Protein AF-A0AAD9ZIV1-F1 (afdb_monomer)

Sequence (353 aa):
MAMEDECLLKLLLPNSSWKLEKAVCSHGLFMMSPNHWDPLSRSFWRPLHLSLDENGHAPPPSVMVRIFHPQETPNLLHVKVYNTGSVSLSSKEQDNLLGQVARMLRFSETDERNAREFEMIVSEESKEIDYMKNFGGRVFRSPTLFEDMVKCILLCNCHGSCNIVLPVSRLLKKLRWKISFQIHLWEESKRKVEMSKVGTNLTSKIARIEVGLEEDLKLDCVGGTKEHVNLSSFQNNIEDDLHTLNELSVAGSCLASEGREPYACDSRIGNFPSPRELANLDESFLAKRCGLGYRAGRILKLAQAIVEGGIQLNQLEEVCNEASFTSYDKLAEQLSKIDGFGPFTCANVLVCM

pLDDT: mean 72.27, std 24.68, range [22.31, 97.69]

Foldseek 3Di:
DDDFDKDKDKDFAPDLPDALCLLQVLDCPCVAPPWDQDPVQRKIKHKDFLDPPPVDPDFGDIWIWIWDQDPVCSRMIMIMTGPPGPDDRDPSSSVLVVLLVCLQRVVDPLQVVQLVVLVVVVVVVVPDDPSSVSNSRHYGAGSALLVLLLLLLQPPPDDDPVSSRQLRQLVQLVLVVVVVVVVVVVVVVVVVVVVPPDDDDDPVVVVVVVVVPVPPPDDDDDDDDDDDDDPDDDDDDPPPVVVVVVVVVPVDDDDDDPDDPPPPSPPSRDHRGALVSLLPDDLCCSVPSSVSNPSSVLSNQVSVCVSVVVDPRVVLVVLVSPPDPVSLVVSLVVQCPRPSDDPSSSVSSNSSD

Structure (mmCIF, N/CA/C/O backbone):
data_AF-A0AAD9ZIV1-F1
#
_entry.id   AF-A0AAD9ZIV1-F1
#
loop_
_atom_site.group_PDB
_atom_site.id
_atom_site.type_symbol
_atom_site.label_atom_id
_atom_site.label_alt_id
_atom_site.label_comp_id
_atom_site.label_asym_id
_atom_site.label_entity_id
_atom_site.label_seq_id
_atom_site.pdbx_PDB_ins_code
_atom_site.Cartn_x
_atom_site.Cartn_y
_atom_site.Cartn_z
_atom_site.occupancy
_atom_site.B_iso_or_equiv
_atom_site.auth_seq_id
_atom_site.auth_comp_id
_atom_site.auth_asym_id
_atom_site.auth_atom_id
_atom_site.pdbx_PDB_model_num
ATOM 1 N N . MET A 1 1 ? -16.209 27.320 -11.995 1.00 34.62 1 MET A N 1
ATOM 2 C CA . MET A 1 1 ? -15.398 26.233 -12.590 1.00 34.62 1 MET A CA 1
ATOM 3 C C . MET A 1 1 ? -16.045 24.932 -12.148 1.00 34.62 1 MET A C 1
ATOM 5 O O . MET A 1 1 ? -16.430 24.875 -10.991 1.00 34.62 1 MET A O 1
ATOM 9 N N . ALA A 1 2 ? -16.330 24.021 -13.080 1.00 33.09 2 ALA A N 1
ATOM 10 C CA . ALA A 1 2 ? -17.283 22.918 -12.922 1.00 33.09 2 ALA A CA 1
ATOM 11 C C . ALA A 1 2 ? -17.036 22.065 -11.663 1.00 33.09 2 ALA A C 1
ATOM 13 O O . ALA A 1 2 ? -15.886 21.769 -11.358 1.00 33.09 2 ALA A O 1
ATOM 14 N N . MET A 1 3 ? -18.114 21.694 -10.954 1.00 39.38 3 MET A N 1
ATOM 15 C CA . MET A 1 3 ? -18.076 20.630 -9.944 1.00 39.38 3 MET A CA 1
ATOM 16 C C . MET A 1 3 ? -17.567 19.372 -10.643 1.00 39.38 3 MET A C 1
ATOM 18 O O . MET A 1 3 ? -18.221 18.874 -11.555 1.00 39.38 3 MET A O 1
ATOM 22 N N . GLU A 1 4 ? -16.362 18.949 -10.282 1.00 54.59 4 GLU A N 1
ATOM 23 C CA . GLU A 1 4 ? -15.739 17.736 -10.796 1.00 54.59 4 GLU A CA 1
ATOM 24 C C . GLU A 1 4 ? -16.599 16.524 -10.404 1.00 54.59 4 GLU A C 1
ATOM 26 O O . GLU A 1 4 ? -17.210 16.510 -9.336 1.00 54.59 4 GLU A O 1
ATOM 31 N N . ASP A 1 5 ? -16.694 15.530 -11.287 1.00 62.38 5 ASP A N 1
ATOM 32 C CA . ASP A 1 5 ? -17.462 14.304 -11.065 1.00 62.38 5 ASP A CA 1
ATOM 33 C C . ASP A 1 5 ? -16.880 13.520 -9.868 1.00 62.38 5 ASP A C 1
ATOM 35 O O . ASP A 1 5 ? -15.855 12.832 -9.965 1.00 62.38 5 ASP A O 1
ATOM 39 N N . GLU A 1 6 ? -17.524 13.674 -8.711 1.00 75.19 6 GLU A N 1
ATOM 40 C CA . GLU A 1 6 ? -17.110 13.115 -7.425 1.00 75.19 6 GLU A CA 1
ATOM 41 C C . GLU A 1 6 ? -17.980 11.910 -7.043 1.00 75.19 6 GLU A C 1
ATOM 43 O O . GLU A 1 6 ? -19.209 11.986 -7.019 1.00 75.19 6 GLU A O 1
ATOM 48 N N . CYS A 1 7 ? -17.342 10.799 -6.669 1.00 88.31 7 CYS A N 1
ATOM 49 C CA . CYS A 1 7 ? -18.025 9.620 -6.133 1.00 88.31 7 CYS A CA 1
ATOM 50 C C . CYS A 1 7 ? -17.665 9.434 -4.653 1.00 88.31 7 CYS A C 1
ATOM 52 O O . CYS A 1 7 ? -16.490 9.466 -4.293 1.00 88.31 7 CYS A O 1
ATOM 54 N N . LEU A 1 8 ? -18.661 9.244 -3.782 1.00 93.06 8 LEU A N 1
ATOM 55 C CA . LEU A 1 8 ? -18.446 9.004 -2.353 1.00 93.06 8 LEU A CA 1
ATOM 56 C C . LEU A 1 8 ? -18.770 7.551 -1.998 1.00 93.06 8 LEU A C 1
ATOM 58 O O . LEU A 1 8 ? -19.934 7.153 -2.001 1.00 93.06 8 LEU A O 1
ATOM 62 N N . LEU A 1 9 ? -17.741 6.795 -1.627 1.00 95.25 9 LEU A N 1
ATOM 63 C CA . LEU A 1 9 ? -17.847 5.435 -1.106 1.00 95.25 9 LEU A CA 1
ATOM 64 C C . LEU A 1 9 ? -17.739 5.444 0.424 1.00 95.25 9 LEU A C 1
ATOM 66 O O . LEU A 1 9 ? -17.217 6.391 1.025 1.00 95.25 9 LEU A O 1
ATOM 70 N N . LYS A 1 10 ? -18.253 4.392 1.064 1.00 95.62 10 LYS A N 1
ATOM 71 C CA . LYS A 1 10 ? -18.322 4.277 2.526 1.00 95.62 10 LYS A CA 1
ATOM 72 C C . LYS A 1 10 ? -17.883 2.890 2.980 1.00 95.62 10 LYS A C 1
ATOM 74 O O . LYS A 1 10 ? -18.284 1.899 2.381 1.00 95.62 10 LYS A O 1
ATOM 79 N N . LEU A 1 11 ? -17.116 2.838 4.064 1.00 94.88 11 LEU A N 1
ATOM 80 C CA . LEU A 1 11 ? -16.745 1.610 4.769 1.00 94.88 11 LEU A CA 1
ATOM 81 C C . LEU A 1 11 ? -17.261 1.663 6.203 1.00 94.88 11 LEU A C 1
ATOM 83 O O . LEU A 1 11 ? -17.177 2.704 6.856 1.00 94.88 11 LEU A O 1
ATOM 87 N N . LEU A 1 12 ? -17.786 0.540 6.687 1.00 93.62 12 LEU A N 1
ATOM 88 C CA . LEU A 1 12 ? -18.187 0.405 8.081 1.00 93.62 12 LEU A CA 1
ATOM 89 C C . LEU A 1 12 ? -16.937 0.303 8.958 1.00 93.62 12 LEU A C 1
ATOM 91 O O . LEU A 1 12 ? -16.034 -0.479 8.667 1.00 93.62 12 LEU A O 1
ATOM 95 N N . LEU A 1 13 ? -16.895 1.100 10.020 1.00 90.12 13 LEU A N 1
ATOM 96 C CA . LEU A 1 13 ? -15.830 1.036 11.010 1.00 90.12 13 LEU A CA 1
ATOM 97 C C . LEU A 1 13 ? -16.133 -0.030 12.065 1.00 90.12 13 LEU A C 1
ATOM 99 O O . LEU A 1 13 ? -17.298 -0.244 12.406 1.00 90.12 13 LEU A O 1
ATOM 103 N N . PRO A 1 14 ? -15.093 -0.664 12.628 1.00 79.12 14 PRO A N 1
ATOM 104 C CA . PRO A 1 14 ? -15.276 -1.729 13.606 1.00 79.12 14 PRO A CA 1
ATOM 105 C C . PRO A 1 14 ? -15.844 -1.241 14.942 1.00 79.12 14 PRO A C 1
ATOM 107 O O . PRO A 1 14 ? -16.561 -1.972 15.622 1.00 79.12 14 PRO A O 1
ATOM 110 N N . ASN A 1 15 ? -15.532 -0.002 15.329 1.00 80.81 15 ASN A N 1
ATOM 111 C CA . ASN A 1 15 ? -16.088 0.651 16.506 1.00 80.81 15 ASN A CA 1
ATOM 112 C C . ASN A 1 15 ? -16.074 2.179 16.337 1.00 80.81 15 ASN A C 1
ATOM 114 O O . ASN A 1 15 ? -15.328 2.724 15.523 1.00 80.81 15 ASN A O 1
ATOM 118 N N . SER A 1 16 ? -16.878 2.874 17.143 1.00 76.56 16 SER A N 1
ATOM 119 C CA . SER A 1 16 ? -17.027 4.334 17.092 1.00 76.56 16 SER A CA 1
ATOM 120 C C . SER A 1 16 ? -15.830 5.111 17.655 1.00 76.56 16 SER A C 1
ATOM 122 O O . SER A 1 16 ? -15.753 6.324 17.474 1.00 76.56 16 SER A O 1
ATOM 124 N N . SER A 1 17 ? -14.920 4.450 18.382 1.00 80.94 17 SER A N 1
ATOM 125 C CA . SER A 1 17 ? -13.713 5.063 18.963 1.00 80.94 17 SER A CA 1
ATOM 126 C C . SER A 1 17 ? -12.492 5.020 18.042 1.00 80.94 17 SER A C 1
ATOM 128 O O . SER A 1 17 ? -11.475 5.648 18.350 1.00 80.94 17 SER A O 1
ATOM 130 N N . TRP A 1 18 ? -12.584 4.302 16.921 1.00 89.50 18 TRP A N 1
ATOM 131 C CA . TRP A 1 18 ? -11.528 4.206 15.925 1.00 89.50 18 TRP A CA 1
ATOM 132 C C . TRP A 1 18 ? -11.185 5.592 15.368 1.00 89.50 18 TRP A C 1
ATOM 134 O O . TRP A 1 18 ? -12.058 6.441 15.204 1.00 89.50 18 TRP A O 1
ATOM 144 N N . LYS A 1 19 ? -9.903 5.842 15.083 1.00 89.12 19 LYS A N 1
ATOM 145 C CA . LYS A 1 19 ? -9.431 7.121 14.537 1.00 89.12 19 LYS A CA 1
ATOM 146 C C . LYS A 1 19 ? -8.537 6.882 13.332 1.00 89.12 19 LYS A C 1
ATOM 148 O O . LYS A 1 19 ? -7.517 6.206 13.455 1.00 89.12 19 LYS A O 1
ATOM 153 N N . LEU A 1 20 ? -8.861 7.536 12.216 1.00 93.56 20 LEU A N 1
ATOM 154 C CA . LEU A 1 20 ? -8.083 7.440 10.976 1.00 93.56 20 LEU A CA 1
ATOM 155 C C . LEU A 1 20 ? -6.615 7.819 11.174 1.00 93.56 20 LEU A C 1
ATOM 157 O O . LEU A 1 20 ? -5.734 7.119 10.692 1.00 93.56 20 LEU A O 1
ATOM 161 N N . GLU A 1 21 ? -6.358 8.891 11.920 1.00 92.31 21 GLU A N 1
ATOM 162 C CA . GLU A 1 21 ? -5.004 9.365 12.208 1.00 92.31 21 GLU A CA 1
ATOM 163 C C . GLU A 1 21 ? -4.147 8.295 12.895 1.00 92.31 21 GLU A C 1
ATOM 165 O O . GLU A 1 21 ? -3.005 8.100 12.500 1.00 92.31 21 GLU A O 1
ATOM 170 N N . LYS A 1 22 ? -4.700 7.544 13.858 1.00 89.81 22 LYS A N 1
ATOM 171 C CA . LYS A 1 22 ? -3.956 6.472 14.541 1.00 89.81 22 LYS A CA 1
ATOM 172 C C . LYS A 1 22 ? -3.618 5.321 13.594 1.00 89.81 22 LYS A C 1
ATOM 174 O O . LYS A 1 22 ? -2.510 4.802 13.633 1.00 89.81 22 LYS A O 1
ATOM 179 N N . ALA A 1 23 ? -4.562 4.952 12.728 1.00 91.69 23 ALA A N 1
ATOM 180 C CA . ALA A 1 23 ? -4.370 3.863 11.778 1.00 91.69 23 ALA A CA 1
ATOM 181 C C . ALA A 1 23 ? -3.400 4.228 10.645 1.00 91.69 23 ALA A C 1
ATOM 183 O O . ALA A 1 23 ? -2.603 3.391 10.243 1.00 91.69 23 ALA A O 1
ATOM 184 N N . VAL A 1 24 ? -3.456 5.460 10.126 1.00 93.44 24 VAL A N 1
ATOM 185 C CA . VAL A 1 24 ? -2.587 5.926 9.031 1.00 93.44 24 VAL A CA 1
ATOM 186 C C . VAL A 1 24 ? -1.202 6.295 9.549 1.00 93.44 24 VAL A C 1
ATOM 188 O O . VAL A 1 24 ? -0.201 5.834 9.006 1.00 93.44 24 VAL A O 1
ATOM 191 N N . CYS A 1 25 ? -1.128 7.090 10.616 1.00 91.00 25 CYS A N 1
ATOM 192 C CA . CYS A 1 25 ? 0.123 7.610 11.162 1.00 91.00 25 CYS A CA 1
ATOM 193 C C . CYS A 1 25 ? 0.787 6.645 12.156 1.00 91.00 25 CYS A C 1
ATOM 195 O O . CYS A 1 25 ? 1.520 7.073 13.044 1.00 91.00 25 CYS A O 1
ATOM 197 N N . SER A 1 26 ? 0.537 5.342 12.010 1.00 85.38 26 SER A N 1
ATOM 198 C CA . SER A 1 26 ? 0.995 4.315 12.947 1.00 85.38 26 SER A CA 1
ATOM 199 C C . SER A 1 26 ? 2.522 4.137 12.954 1.00 85.38 26 SER A C 1
ATOM 201 O O . SER A 1 26 ? 3.081 3.679 13.945 1.00 85.38 26 SER A O 1
ATOM 203 N N . HIS A 1 27 ? 3.189 4.438 11.830 1.00 84.56 27 HIS A N 1
ATOM 204 C CA . HIS A 1 27 ? 4.641 4.331 11.620 1.00 84.56 27 HIS A CA 1
ATOM 205 C C . HIS A 1 27 ? 5.054 5.000 10.287 1.00 84.56 27 HIS A C 1
ATOM 207 O O . HIS A 1 27 ? 4.207 5.468 9.543 1.00 84.56 27 HIS A O 1
ATOM 213 N N . GLY A 1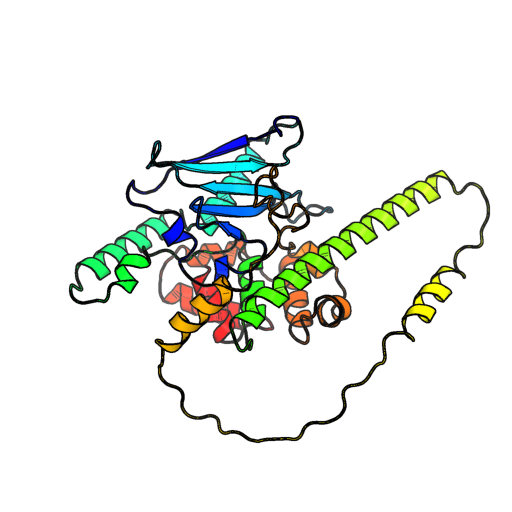 28 ? 6.337 5.009 9.912 1.00 83.31 28 GLY A N 1
ATOM 214 C CA . GLY A 1 28 ? 6.845 5.814 8.786 1.00 83.31 28 GLY A CA 1
ATOM 215 C C . GLY A 1 28 ? 6.357 5.501 7.352 1.00 83.31 28 GLY A C 1
ATOM 216 O O . GLY A 1 28 ? 6.548 6.353 6.482 1.00 83.31 28 GLY A O 1
ATOM 217 N N . LEU A 1 29 ? 5.732 4.351 7.035 1.00 84.25 29 LEU A N 1
ATOM 218 C CA . LEU A 1 29 ? 5.389 4.034 5.627 1.00 84.25 29 LEU A CA 1
ATOM 219 C C . LEU A 1 29 ? 4.324 4.964 5.018 1.00 84.25 29 LEU A C 1
ATOM 221 O O . LEU A 1 29 ? 4.324 5.155 3.796 1.00 84.25 29 LEU A O 1
ATOM 225 N N . PHE A 1 30 ? 3.437 5.579 5.812 1.00 89.69 30 PHE A N 1
ATOM 226 C CA . PHE A 1 30 ? 2.466 6.547 5.270 1.00 89.69 30 PHE A CA 1
ATOM 227 C C . PHE A 1 30 ? 3.144 7.812 4.726 1.00 89.69 30 PHE A C 1
ATOM 229 O O . PHE A 1 30 ? 2.545 8.522 3.928 1.00 89.69 30 PHE A O 1
ATOM 236 N N . MET A 1 31 ? 4.390 8.095 5.120 1.00 87.75 31 MET A N 1
ATOM 237 C CA . MET A 1 31 ? 5.158 9.239 4.614 1.00 87.75 31 MET A CA 1
ATOM 238 C C . MET A 1 31 ? 5.799 8.960 3.249 1.00 87.75 31 MET A C 1
ATOM 240 O O . MET A 1 31 ? 6.264 9.877 2.570 1.00 87.75 31 MET A O 1
ATOM 244 N N . MET A 1 32 ? 5.858 7.693 2.829 1.00 87.38 32 MET A N 1
ATOM 245 C CA . MET A 1 32 ? 6.432 7.320 1.541 1.00 87.38 32 MET A CA 1
ATOM 246 C C . MET A 1 32 ? 5.427 7.571 0.419 1.00 87.38 32 MET A C 1
ATOM 248 O O . MET A 1 32 ? 4.271 7.160 0.503 1.00 87.38 32 MET A O 1
ATOM 252 N N . SER A 1 33 ? 5.881 8.189 -0.676 1.00 87.75 33 SER A N 1
ATOM 253 C CA . SER A 1 33 ? 5.046 8.381 -1.867 1.00 87.75 33 SER A CA 1
ATOM 254 C C . SER A 1 33 ? 4.400 7.058 -2.337 1.00 87.75 33 SER A C 1
ATOM 256 O O . SER A 1 33 ? 5.006 5.997 -2.177 1.00 87.75 33 SER A O 1
ATOM 258 N N . PRO A 1 34 ? 3.197 7.095 -2.938 1.00 92.19 34 PRO A N 1
ATOM 259 C CA . PRO A 1 34 ? 2.433 8.282 -3.338 1.00 92.19 34 PRO A CA 1
ATOM 260 C C . PRO A 1 34 ? 1.492 8.823 -2.246 1.00 92.19 34 PRO A C 1
ATOM 262 O O . PRO A 1 34 ? 0.581 9.588 -2.548 1.00 92.19 34 PRO A O 1
ATOM 265 N N . ASN A 1 35 ? 1.696 8.416 -0.995 1.00 92.94 35 ASN A N 1
ATOM 266 C CA . ASN A 1 35 ? 0.858 8.804 0.130 1.00 92.94 35 ASN A CA 1
ATOM 267 C C . ASN A 1 35 ? 1.010 10.288 0.495 1.00 92.94 35 ASN A C 1
ATOM 269 O O . ASN A 1 35 ? 2.106 10.851 0.415 1.00 92.94 35 ASN A O 1
ATOM 273 N N . HIS A 1 36 ? -0.084 10.894 0.953 1.00 92.88 36 HIS A N 1
ATOM 274 C CA . HIS A 1 36 ? -0.098 12.236 1.519 1.00 92.88 36 HIS A CA 1
ATOM 275 C C . HIS A 1 36 ? -1.107 12.321 2.670 1.00 92.88 36 HIS A C 1
ATOM 277 O O . HIS A 1 36 ? -2.310 12.162 2.473 1.00 92.88 36 HIS A O 1
ATOM 283 N N . TRP A 1 37 ? -0.611 12.572 3.879 1.00 93.94 37 TRP A N 1
ATOM 284 C CA . TRP A 1 37 ? -1.439 12.871 5.043 1.00 93.94 37 TRP A CA 1
ATOM 285 C C . TRP A 1 37 ? -1.556 14.386 5.212 1.00 93.94 37 TRP A C 1
ATOM 287 O O . TRP A 1 37 ? -0.535 15.069 5.292 1.00 93.94 37 TRP A O 1
ATOM 297 N N . ASP A 1 38 ? -2.786 14.893 5.285 1.00 93.62 38 ASP A N 1
ATOM 298 C CA . ASP A 1 38 ? -3.065 16.284 5.636 1.00 93.62 38 ASP A CA 1
ATOM 299 C C . ASP A 1 38 ? -3.497 16.369 7.113 1.00 93.62 38 ASP A C 1
ATOM 301 O O . ASP A 1 38 ? -4.615 15.953 7.445 1.00 93.62 38 ASP A O 1
ATOM 305 N N . PRO A 1 39 ? -2.650 16.915 8.008 1.00 92.19 39 PRO A N 1
ATOM 306 C CA . PRO A 1 39 ? -2.959 17.011 9.431 1.00 92.19 39 PRO A CA 1
ATOM 307 C C . PRO A 1 39 ? -4.066 18.025 9.745 1.00 92.19 39 PRO A C 1
ATOM 309 O O . PRO A 1 39 ? -4.750 17.865 10.755 1.00 92.19 39 PRO A O 1
ATOM 312 N N . LEU A 1 40 ? -4.276 19.045 8.901 1.00 92.56 40 LEU A N 1
ATOM 313 C CA . LEU A 1 40 ? -5.296 20.071 9.139 1.00 92.56 40 LEU A CA 1
ATOM 314 C C . LEU A 1 40 ? -6.690 19.506 8.902 1.00 92.56 40 LEU A C 1
ATOM 316 O O . LEU A 1 40 ? -7.578 19.655 9.740 1.00 92.56 40 LEU A O 1
ATOM 320 N N . SER A 1 41 ? -6.877 18.818 7.775 1.00 92.75 41 SER A N 1
ATOM 321 C CA . SER A 1 41 ? -8.161 18.191 7.460 1.00 92.75 41 SER A CA 1
ATOM 322 C C . SER A 1 41 ? -8.302 16.757 7.973 1.00 92.75 41 SER A C 1
ATOM 324 O O . SER A 1 41 ? -9.361 16.155 7.784 1.00 92.75 41 SER A O 1
ATOM 326 N N . ARG A 1 42 ? -7.256 16.206 8.610 1.00 94.75 42 ARG A N 1
ATOM 327 C CA . ARG A 1 42 ? -7.172 14.816 9.096 1.00 94.75 42 ARG A CA 1
ATOM 328 C C . ARG A 1 42 ? -7.608 13.812 8.035 1.00 94.75 42 ARG A C 1
ATOM 330 O O . ARG A 1 42 ? -8.422 12.920 8.286 1.00 94.75 42 ARG A O 1
ATOM 337 N N . SER A 1 43 ? -7.097 14.004 6.823 1.00 96.75 43 SER A N 1
ATOM 338 C CA . SER A 1 43 ? -7.453 13.181 5.675 1.00 96.75 43 SER A CA 1
ATOM 339 C C . SER A 1 43 ? -6.224 12.646 4.964 1.00 96.75 43 SER A C 1
ATOM 341 O O . SER A 1 43 ? -5.166 13.272 4.921 1.00 96.75 43 SER A O 1
ATOM 343 N N . PHE A 1 44 ? -6.382 11.454 4.409 1.00 97.19 44 PHE A N 1
ATOM 344 C CA . PHE A 1 44 ? -5.337 10.749 3.696 1.00 97.19 44 PHE A CA 1
ATOM 345 C C . PHE A 1 44 ? -5.637 10.736 2.203 1.00 97.19 44 PHE A C 1
ATOM 347 O O . PHE A 1 44 ? -6.738 10.381 1.786 1.00 97.19 44 PHE A O 1
ATOM 354 N N . TRP A 1 45 ? -4.645 11.093 1.400 1.00 95.50 45 TRP A N 1
ATOM 355 C CA . TRP A 1 45 ? -4.737 11.184 -0.046 1.00 95.50 45 TRP A CA 1
ATOM 356 C C . TRP A 1 45 ? -3.730 10.254 -0.697 1.0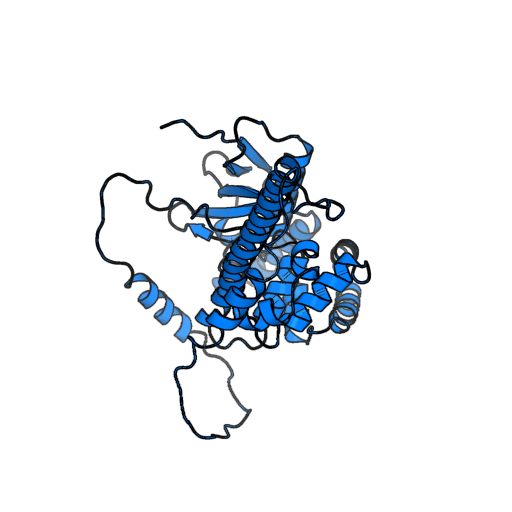0 95.50 45 TRP A C 1
ATOM 358 O O . TRP A 1 45 ? -2.562 10.217 -0.304 1.00 95.50 45 TRP A O 1
ATOM 368 N N . ARG A 1 46 ? -4.167 9.545 -1.736 1.00 94.88 46 ARG A N 1
ATOM 369 C CA . ARG A 1 46 ? -3.272 8.844 -2.662 1.00 94.88 46 ARG A CA 1
ATOM 370 C C . ARG A 1 46 ? -4.006 8.435 -3.940 1.00 94.88 46 ARG A C 1
ATOM 372 O O . ARG A 1 46 ? -5.232 8.342 -3.935 1.00 94.88 46 ARG A O 1
ATOM 379 N N . PRO A 1 47 ? -3.281 8.140 -5.022 1.00 93.50 47 PRO A N 1
ATOM 380 C CA . PRO A 1 47 ? -3.824 7.378 -6.134 1.00 93.50 47 PRO A CA 1
ATOM 381 C C . PRO A 1 47 ? -4.051 5.903 -5.748 1.00 93.50 47 PRO A C 1
ATOM 383 O O . PRO A 1 47 ? -3.273 5.329 -4.976 1.00 93.50 47 PRO A O 1
ATOM 386 N N . LEU A 1 48 ? -5.102 5.298 -6.304 1.00 93.75 48 LEU A N 1
ATOM 387 C CA . LEU A 1 48 ? -5.419 3.866 -6.232 1.00 93.75 48 LEU A CA 1
ATOM 388 C C . LEU A 1 48 ? -5.797 3.330 -7.616 1.00 93.75 48 LEU A C 1
ATOM 390 O O . LEU A 1 48 ? -6.291 4.079 -8.459 1.00 93.75 48 LEU A O 1
ATOM 394 N N . HIS A 1 49 ? -5.572 2.035 -7.844 1.00 90.88 49 HIS A N 1
ATOM 395 C CA . HIS A 1 49 ? -5.899 1.369 -9.109 1.00 90.88 49 HIS A CA 1
ATOM 396 C C . HIS A 1 49 ? -7.385 0.995 -9.137 1.00 90.88 49 HIS A C 1
ATOM 398 O O . HIS A 1 49 ? -7.891 0.440 -8.167 1.00 90.88 49 HIS A O 1
ATOM 404 N N . LEU A 1 50 ? -8.094 1.269 -10.234 1.00 88.75 50 LEU A N 1
ATOM 405 C CA . LEU A 1 50 ? -9.504 0.874 -10.407 1.00 88.75 50 LEU A CA 1
ATOM 406 C C . LEU A 1 50 ? -9.662 -0.631 -10.662 1.00 88.75 50 LEU A C 1
ATOM 408 O O . LEU A 1 50 ? -10.657 -1.244 -10.272 1.00 88.75 50 LEU A O 1
ATOM 412 N N . SER A 1 51 ? -8.663 -1.233 -11.309 1.00 81.56 51 SER A N 1
ATOM 413 C CA . SER A 1 51 ? -8.593 -2.670 -11.551 1.00 81.56 51 SER A CA 1
ATOM 414 C C . SER A 1 51 ? -7.261 -3.223 -11.069 1.00 81.56 51 SER A C 1
ATOM 416 O O . SER A 1 51 ? -6.213 -2.630 -11.315 1.00 81.56 51 SER A O 1
ATOM 418 N N . LEU A 1 52 ? -7.321 -4.376 -10.408 1.00 69.00 52 LEU A N 1
ATOM 419 C CA . LEU A 1 52 ? -6.158 -5.173 -10.020 1.00 69.00 52 LEU A CA 1
ATOM 420 C C . LEU A 1 52 ? -5.877 -6.303 -11.024 1.00 69.00 52 LEU A C 1
ATOM 422 O O . LEU A 1 52 ? -5.041 -7.154 -10.745 1.00 69.00 52 LEU A O 1
ATOM 426 N N . ASP A 1 53 ? -6.570 -6.346 -12.172 1.00 64.81 53 ASP A N 1
ATOM 427 C CA . ASP A 1 53 ? -6.357 -7.388 -13.183 1.00 64.81 53 ASP A CA 1
ATOM 428 C C . ASP A 1 53 ? -4.938 -7.282 -13.774 1.00 64.81 53 ASP A C 1
ATOM 430 O O . ASP A 1 53 ? -4.692 -6.595 -14.768 1.00 64.81 53 ASP A O 1
ATOM 434 N N . GLU A 1 54 ? -3.998 -8.025 -13.186 1.00 57.72 54 GLU A N 1
ATOM 435 C CA . GLU A 1 54 ? -2.596 -8.085 -13.617 1.00 57.72 54 GLU A CA 1
ATOM 436 C C . GLU A 1 54 ? -2.416 -8.730 -15.001 1.00 57.72 54 GLU A C 1
ATOM 438 O O . GLU A 1 54 ? -1.326 -8.679 -15.568 1.00 57.72 54 GLU A O 1
ATOM 443 N N . ASN A 1 55 ? -3.477 -9.311 -15.573 1.00 55.16 55 ASN A N 1
ATOM 444 C CA . ASN A 1 55 ? -3.497 -9.959 -16.890 1.00 55.16 55 ASN A CA 1
ATOM 445 C C . ASN A 1 55 ? -3.748 -8.984 -18.057 1.00 55.16 55 ASN A C 1
ATOM 447 O O . ASN A 1 55 ? -3.663 -9.377 -19.224 1.00 55.16 55 ASN A O 1
ATOM 451 N N . GLY A 1 56 ? -4.066 -7.719 -17.770 1.00 57.31 56 GLY A N 1
ATOM 452 C CA . GLY A 1 56 ? -4.233 -6.684 -18.788 1.00 57.31 56 GLY A CA 1
ATOM 453 C C . GLY A 1 56 ? -2.919 -6.339 -19.501 1.00 57.31 56 GLY A C 1
ATOM 454 O O . GLY A 1 56 ? -1.846 -6.328 -18.904 1.00 57.31 56 GLY A O 1
ATOM 455 N N . HIS A 1 57 ? -2.997 -6.022 -20.798 1.00 56.22 57 HIS A N 1
ATOM 456 C CA . HIS A 1 57 ? -1.840 -5.559 -21.585 1.00 56.22 57 HIS A CA 1
ATOM 457 C C . HIS A 1 57 ? -1.520 -4.068 -21.361 1.00 56.22 57 HIS A C 1
ATOM 459 O O . HIS A 1 57 ? -0.459 -3.601 -21.769 1.00 56.22 57 HIS A O 1
ATOM 465 N N . ALA A 1 58 ? -2.435 -3.319 -20.739 1.00 62.38 58 ALA A N 1
ATOM 466 C CA . ALA A 1 58 ? -2.296 -1.897 -20.447 1.00 62.38 58 ALA A CA 1
ATOM 467 C C . ALA A 1 58 ? -2.186 -1.668 -18.929 1.00 62.38 58 ALA A C 1
ATOM 469 O O . ALA A 1 58 ? -2.766 -2.447 -18.168 1.00 62.38 58 ALA A O 1
ATOM 470 N N . PRO A 1 59 ? -1.471 -0.616 -18.483 1.00 65.38 59 PRO A N 1
ATOM 471 C CA . PRO A 1 59 ? -1.394 -0.273 -17.069 1.00 65.38 59 PRO A CA 1
ATOM 472 C C . PRO A 1 59 ? -2.797 0.032 -16.518 1.00 65.38 59 PRO A C 1
ATOM 474 O O . PRO A 1 59 ? -3.596 0.673 -17.213 1.00 65.38 59 PRO A O 1
ATOM 477 N N . PRO A 1 60 ? -3.117 -0.428 -15.297 1.00 72.12 60 PRO A N 1
ATOM 478 C CA . PRO A 1 60 ? -4.439 -0.237 -14.724 1.00 72.12 60 PRO A CA 1
ATOM 479 C C . PRO A 1 60 ? -4.742 1.259 -14.540 1.00 72.12 60 PRO A C 1
ATOM 481 O O . PRO A 1 60 ? -3.882 2.019 -14.079 1.00 72.12 60 PRO A O 1
ATOM 484 N N . PRO A 1 61 ? -5.958 1.716 -14.893 1.00 83.38 61 PRO A N 1
ATOM 485 C CA . PRO A 1 61 ? -6.333 3.102 -14.680 1.00 83.38 61 PRO A CA 1
ATOM 486 C C . PRO A 1 61 ? -6.335 3.406 -13.181 1.00 83.38 61 PRO A C 1
ATOM 488 O O . PRO A 1 61 ? -6.775 2.595 -12.365 1.00 83.38 61 PRO A O 1
ATOM 491 N N . SER A 1 62 ? -5.820 4.579 -12.819 1.00 87.88 62 SER A N 1
ATOM 492 C CA . SER A 1 62 ? -5.737 5.038 -11.434 1.00 87.88 62 SER A CA 1
ATOM 493 C C . SER A 1 62 ? -6.604 6.268 -11.210 1.00 87.88 62 SER A C 1
ATOM 495 O O . SER A 1 62 ? -6.664 7.151 -12.065 1.00 87.88 62 SER A O 1
ATOM 497 N N . VAL A 1 63 ? -7.201 6.358 -10.027 1.00 90.56 63 VAL A N 1
ATOM 498 C CA . VAL A 1 63 ? -7.983 7.511 -9.562 1.00 90.56 63 VAL A CA 1
ATOM 499 C C . VAL A 1 63 ? -7.388 8.064 -8.278 1.00 90.56 63 VAL A C 1
ATOM 501 O O . VAL A 1 63 ? -6.800 7.322 -7.491 1.00 90.56 63 VAL A O 1
ATOM 504 N N . MET A 1 64 ? -7.536 9.369 -8.054 1.00 92.12 64 MET A N 1
ATOM 505 C CA . MET A 1 64 ? -7.165 9.974 -6.775 1.00 92.12 64 MET A CA 1
ATOM 506 C C . MET A 1 64 ? -8.281 9.743 -5.766 1.00 92.12 64 MET A C 1
ATOM 508 O O . MET A 1 64 ? -9.446 10.015 -6.058 1.00 92.12 64 MET A O 1
ATOM 512 N N . VAL A 1 65 ? -7.920 9.282 -4.571 1.00 94.88 65 VAL A N 1
ATOM 513 C CA . VAL A 1 65 ? -8.860 9.129 -3.463 1.00 94.88 65 VAL A CA 1
ATOM 514 C C . VAL A 1 65 ? -8.465 10.008 -2.287 1.00 94.88 65 VAL A C 1
ATOM 516 O O . VAL A 1 65 ? -7.279 10.194 -2.002 1.00 94.88 65 VAL A O 1
ATOM 519 N N . ARG A 1 66 ? -9.480 10.505 -1.582 1.00 96.44 66 ARG A N 1
ATOM 520 C CA . ARG A 1 66 ? -9.376 11.097 -0.252 1.00 96.44 66 ARG A CA 1
ATOM 521 C C . ARG A 1 66 ? -10.135 10.231 0.737 1.00 96.44 66 ARG A C 1
ATOM 523 O O . ARG A 1 66 ? -11.332 10.003 0.577 1.00 96.44 66 ARG A O 1
ATOM 530 N N . ILE A 1 67 ? -9.451 9.817 1.788 1.00 97.69 67 ILE A N 1
ATOM 531 C CA . ILE A 1 67 ? -9.991 9.031 2.889 1.00 97.69 67 ILE A CA 1
ATOM 532 C C . ILE A 1 67 ? -10.091 9.940 4.109 1.00 97.69 67 ILE A C 1
ATOM 534 O O . ILE A 1 67 ? -9.117 10.597 4.476 1.00 97.69 67 ILE A O 1
ATOM 538 N N . PHE A 1 68 ? -11.266 10.007 4.725 1.00 96.50 68 PHE A N 1
ATOM 539 C CA . PHE A 1 68 ? -11.512 10.845 5.896 1.00 96.50 68 PHE A CA 1
ATOM 540 C C . PHE A 1 68 ? -12.610 10.251 6.780 1.00 96.50 68 PHE A C 1
ATOM 542 O O . PHE A 1 68 ? -13.432 9.452 6.332 1.00 96.50 68 PHE A O 1
ATOM 549 N N . HIS A 1 69 ? -12.613 10.640 8.054 1.00 94.62 69 HIS A N 1
ATOM 550 C CA . HIS A 1 69 ? -13.531 10.130 9.074 1.00 94.62 69 HIS A CA 1
ATOM 551 C C . HIS A 1 69 ? -14.321 11.297 9.694 1.00 94.62 69 HIS A C 1
ATOM 553 O O . HIS A 1 69 ? -13.786 11.994 10.560 1.00 94.62 69 HIS A O 1
ATOM 559 N N . PRO A 1 70 ? -15.551 11.571 9.214 1.00 90.94 70 PRO A N 1
ATOM 560 C CA . PRO A 1 70 ? -16.379 12.676 9.706 1.00 90.94 70 PRO A CA 1
ATOM 561 C C . PRO A 1 70 ? -16.903 12.441 11.126 1.00 90.94 70 PRO A C 1
ATOM 563 O O . PRO A 1 70 ? -17.199 11.307 11.505 1.00 90.94 70 PRO A O 1
ATOM 566 N N . GLN A 1 71 ? -17.101 13.519 11.892 1.00 88.00 71 GLN A N 1
ATOM 567 C CA . GLN A 1 71 ? -17.663 13.435 13.248 1.00 88.00 71 GLN A CA 1
ATOM 568 C C . GLN A 1 71 ? -19.166 13.127 13.242 1.00 88.00 71 GLN A C 1
ATOM 570 O O . GLN A 1 71 ? -19.676 12.523 14.181 1.00 88.00 71 GLN A O 1
ATOM 575 N N . GLU A 1 72 ? -19.873 13.511 12.179 1.00 90.75 72 GLU A N 1
ATOM 576 C CA . GLU A 1 72 ? -21.317 13.327 12.007 1.00 90.75 72 GLU A CA 1
ATOM 577 C C . GLU A 1 72 ? -21.689 11.860 11.763 1.00 90.75 72 GLU A C 1
ATOM 579 O O . GLU A 1 72 ? -22.805 11.431 12.056 1.00 90.75 72 GLU A O 1
ATOM 584 N N . THR A 1 73 ? -20.750 11.077 11.229 1.00 90.50 73 THR A N 1
ATOM 585 C CA . THR A 1 73 ? -20.920 9.654 10.927 1.00 90.50 73 THR A CA 1
ATOM 586 C C . THR A 1 73 ? -19.770 8.847 11.533 1.00 90.50 73 THR A C 1
ATOM 588 O O . THR A 1 73 ? -18.959 8.284 10.796 1.00 90.50 73 THR A O 1
ATOM 591 N N . PRO A 1 74 ? -19.685 8.745 12.874 1.00 89.50 74 PRO A N 1
ATOM 592 C CA . PRO A 1 74 ? -18.514 8.194 13.560 1.00 89.50 74 PRO A CA 1
ATOM 593 C C . PRO A 1 74 ? -18.285 6.701 13.287 1.00 89.50 74 PRO A C 1
ATOM 595 O O . PRO A 1 74 ? -17.181 6.214 13.493 1.00 89.50 74 PRO A O 1
ATOM 598 N N . ASN A 1 75 ? -19.294 5.986 12.783 1.00 92.19 75 ASN A N 1
ATOM 599 C CA . ASN A 1 75 ? -19.205 4.567 12.424 1.00 92.19 75 ASN A CA 1
ATOM 600 C C . ASN A 1 75 ? -18.848 4.335 10.947 1.00 92.19 75 ASN A C 1
ATOM 602 O O . ASN A 1 75 ? -18.833 3.190 10.501 1.00 92.19 75 ASN A O 1
ATOM 606 N N . LEU A 1 76 ? -18.623 5.396 10.165 1.00 94.25 76 LEU A N 1
ATOM 607 C CA . LEU A 1 76 ? -18.370 5.299 8.731 1.00 94.25 76 LEU A CA 1
ATOM 608 C C . LEU A 1 76 ? -17.072 6.004 8.357 1.00 94.25 76 LEU A C 1
ATOM 610 O O . LEU A 1 76 ? -16.865 7.180 8.657 1.00 94.25 76 LEU A O 1
ATOM 614 N N . LEU A 1 77 ? -16.236 5.291 7.614 1.00 96.56 77 LEU A N 1
ATOM 615 C CA . LEU A 1 77 ? -15.106 5.864 6.908 1.00 96.56 77 LEU A CA 1
ATOM 616 C C . LEU A 1 77 ? -15.550 6.290 5.511 1.00 96.56 77 LEU A C 1
ATOM 618 O O . LEU A 1 77 ? -16.168 5.512 4.783 1.00 96.56 77 LEU A O 1
ATOM 622 N N . HIS A 1 78 ? -15.233 7.522 5.132 1.00 96.94 78 HIS A N 1
ATOM 623 C CA . HIS A 1 78 ? -15.587 8.081 3.836 1.00 96.94 78 HIS A CA 1
ATOM 624 C C . HIS A 1 78 ? -14.392 8.013 2.886 1.00 96.94 78 HIS A C 1
ATOM 626 O O . HIS A 1 78 ? -13.289 8.442 3.226 1.00 96.94 78 HIS A O 1
ATOM 632 N N . VAL A 1 79 ? -14.630 7.503 1.678 1.00 97.31 79 VAL A N 1
ATOM 633 C CA . VAL A 1 79 ? -13.647 7.423 0.594 1.00 97.31 79 VAL A CA 1
ATOM 634 C C . VAL A 1 79 ? -14.205 8.196 -0.593 1.00 97.31 79 VAL A C 1
ATOM 636 O O . VAL A 1 79 ? -15.083 7.724 -1.311 1.00 97.31 79 VAL A O 1
ATOM 639 N N . LYS A 1 80 ? -13.725 9.423 -0.774 1.00 95.25 80 LYS A N 1
ATOM 640 C CA . LYS A 1 80 ? -14.113 10.292 -1.883 1.00 95.25 80 LYS A CA 1
ATOM 641 C C . LYS A 1 80 ? -13.165 10.076 -3.057 1.00 95.25 80 LYS A C 1
ATOM 643 O O . LYS A 1 80 ? -11.951 10.159 -2.890 1.00 95.25 80 LYS A O 1
ATOM 648 N N . VAL A 1 81 ? -13.724 9.790 -4.224 1.00 93.06 81 VAL A N 1
ATOM 649 C CA . VAL A 1 81 ? -13.003 9.472 -5.457 1.00 93.06 81 VAL A CA 1
ATOM 650 C C . VAL A 1 81 ? -13.123 10.640 -6.426 1.00 93.06 81 VAL A C 1
ATOM 652 O O . VAL A 1 81 ? -14.223 11.131 -6.683 1.00 93.06 81 VAL A O 1
ATOM 655 N N . TYR A 1 82 ? -11.980 11.060 -6.958 1.00 89.38 82 TYR A N 1
ATOM 656 C CA . TYR A 1 82 ? -11.830 12.176 -7.887 1.00 89.38 82 TYR A CA 1
ATOM 657 C C . TYR A 1 82 ? -11.379 11.687 -9.264 1.00 89.38 82 TYR A C 1
ATOM 659 O O . TYR A 1 82 ? -10.841 10.586 -9.400 1.00 89.38 82 TYR A O 1
ATOM 667 N N . ASN A 1 83 ? -11.516 12.552 -10.275 1.00 74.06 83 ASN A N 1
ATOM 668 C CA . ASN A 1 83 ? -11.079 12.300 -11.653 1.00 74.06 83 ASN A CA 1
ATOM 669 C C . ASN A 1 83 ? -11.719 11.053 -12.285 1.00 74.06 83 ASN A C 1
ATOM 671 O O . ASN A 1 83 ? -11.085 10.372 -13.088 1.00 74.06 83 ASN A O 1
ATOM 675 N N . THR A 1 84 ? -12.976 10.760 -11.940 1.00 65.62 84 THR A N 1
ATOM 676 C CA . THR A 1 84 ? -13.735 9.660 -12.563 1.00 65.62 84 THR A CA 1
ATOM 677 C C . THR A 1 84 ? -14.166 9.984 -14.004 1.00 65.62 84 THR A C 1
ATOM 679 O O . THR A 1 84 ? -14.497 9.088 -14.777 1.00 65.62 84 THR A O 1
ATOM 682 N N . GLY A 1 85 ? -14.089 11.264 -14.400 1.00 66.00 85 GLY A N 1
ATOM 683 C CA . GLY A 1 85 ? -14.723 11.769 -15.618 1.00 66.00 85 GLY A CA 1
ATOM 684 C C . GLY A 1 85 ? -16.248 11.689 -15.507 1.00 66.00 85 GLY A C 1
ATOM 685 O O . GLY A 1 85 ? -16.778 11.343 -14.460 1.00 66.00 85 GLY A O 1
ATOM 686 N N . SER A 1 86 ? -16.975 11.925 -16.600 1.00 59.47 86 SER A N 1
ATOM 687 C CA . SER A 1 86 ? -18.450 11.853 -16.598 1.00 59.47 86 SER A CA 1
ATOM 688 C C . SER A 1 86 ? -19.010 10.422 -16.530 1.00 59.47 86 SER A C 1
ATOM 690 O O . SER A 1 86 ? -20.170 10.190 -16.869 1.00 59.47 86 SER A O 1
ATOM 692 N N . VAL A 1 87 ? -18.185 9.445 -16.142 1.00 68.12 87 VAL A N 1
ATOM 693 C CA . VAL A 1 87 ? -18.519 8.020 -16.088 1.00 68.12 87 VAL A CA 1
ATOM 694 C C . VAL A 1 87 ? -18.541 7.580 -14.628 1.00 68.12 87 VAL A C 1
ATOM 696 O O . VAL A 1 87 ? -17.552 7.693 -13.911 1.00 68.12 87 VAL A O 1
ATOM 699 N N . SER A 1 88 ? -19.682 7.062 -14.178 1.00 82.69 88 SER A N 1
ATOM 700 C CA . SER A 1 88 ? -19.811 6.504 -12.831 1.00 82.69 88 SER A CA 1
ATOM 701 C C . SER A 1 88 ? -19.007 5.210 -12.681 1.00 82.69 88 SER A C 1
ATOM 703 O O . SER A 1 88 ? -18.986 4.380 -13.589 1.00 82.69 88 SER A O 1
ATOM 705 N N . LEU A 1 89 ? -18.399 5.014 -11.508 1.00 88.31 89 LEU A N 1
ATOM 706 C CA . LEU A 1 89 ? -17.668 3.790 -11.170 1.00 88.31 89 LEU A CA 1
ATOM 707 C C . LEU A 1 89 ? -18.600 2.574 -11.160 1.00 88.31 89 LEU A C 1
ATOM 709 O O . LEU A 1 89 ? -19.650 2.598 -10.508 1.00 88.31 89 LEU A O 1
ATOM 713 N N . SER A 1 90 ? -18.191 1.490 -11.815 1.00 90.44 90 SER A N 1
ATOM 714 C CA . SER A 1 90 ? -18.876 0.197 -11.730 1.00 90.44 90 SER A CA 1
ATOM 715 C C . SER A 1 90 ? -18.771 -0.400 -10.322 1.00 90.44 90 SER A C 1
ATOM 717 O O . SER A 1 90 ? -17.839 -0.098 -9.579 1.00 90.44 90 SER A O 1
ATOM 719 N N . SER A 1 91 ? -19.687 -1.300 -9.950 1.00 91.69 91 SER A N 1
ATOM 720 C CA . SER A 1 91 ? -19.638 -1.970 -8.639 1.00 91.69 91 SER A CA 1
ATOM 721 C C . SER A 1 91 ? -18.308 -2.692 -8.398 1.00 91.69 91 SER A C 1
ATOM 723 O O . SER A 1 91 ? -17.736 -2.549 -7.327 1.00 91.69 91 SER A O 1
ATOM 725 N N . LYS A 1 92 ? -17.748 -3.362 -9.420 1.00 91.38 92 LYS A N 1
ATOM 726 C CA . LYS A 1 92 ? -16.439 -4.034 -9.319 1.00 91.38 92 LYS A CA 1
ATOM 727 C C . LYS A 1 92 ? -15.310 -3.044 -9.002 1.00 91.38 92 LYS A C 1
ATOM 729 O O . LYS A 1 92 ? -14.433 -3.352 -8.204 1.00 91.38 92 LYS A O 1
ATOM 734 N N . GLU A 1 93 ? -15.314 -1.861 -9.615 1.00 91.75 93 GLU A N 1
ATOM 735 C CA . GLU A 1 93 ? -14.308 -0.825 -9.339 1.00 91.75 93 GLU A CA 1
ATOM 736 C C . GLU A 1 93 ? -14.466 -0.241 -7.935 1.00 91.75 93 GLU A C 1
ATOM 738 O O . GLU A 1 93 ? -13.471 -0.021 -7.248 1.00 91.75 93 GLU A O 1
ATOM 743 N N . GLN A 1 94 ? -15.706 -0.029 -7.486 1.00 93.81 94 GLN A N 1
ATOM 744 C CA . GLN A 1 94 ? -15.983 0.405 -6.117 1.00 93.81 94 GLN A CA 1
ATOM 745 C C . GLN A 1 94 ? -15.465 -0.627 -5.108 1.00 93.81 94 GLN A C 1
ATOM 747 O O . GLN A 1 94 ? -14.726 -0.260 -4.196 1.00 93.81 94 GLN A O 1
ATOM 752 N N . ASP A 1 95 ? -15.764 -1.910 -5.319 1.00 94.06 95 ASP A N 1
ATOM 753 C CA . ASP A 1 95 ? -15.304 -3.008 -4.465 1.00 94.06 95 ASP A CA 1
ATOM 754 C C . ASP A 1 95 ? -13.772 -3.115 -4.456 1.00 94.06 95 ASP A C 1
ATOM 756 O O . ASP A 1 95 ? -13.169 -3.257 -3.393 1.00 94.06 95 ASP A O 1
ATOM 760 N N . ASN A 1 96 ? -13.112 -2.957 -5.609 1.00 94.06 96 ASN A N 1
ATOM 761 C CA . ASN A 1 96 ? -11.647 -2.947 -5.700 1.00 94.06 96 ASN A CA 1
ATOM 762 C C . ASN A 1 96 ? -11.014 -1.782 -4.925 1.00 94.06 96 ASN A C 1
ATOM 764 O O . ASN A 1 96 ? -9.978 -1.951 -4.274 1.00 94.06 96 ASN A O 1
ATOM 768 N N . LEU A 1 97 ? -11.597 -0.582 -5.007 1.00 95.31 97 LEU A N 1
ATOM 769 C CA . LEU A 1 97 ? -11.114 0.583 -4.265 1.00 95.31 97 LEU A CA 1
ATOM 770 C C . LEU A 1 97 ? -11.308 0.387 -2.761 1.00 95.31 97 LEU A C 1
ATOM 772 O O . LEU A 1 97 ? -10.379 0.611 -1.984 1.00 95.31 97 LEU A O 1
ATOM 776 N N . LEU A 1 98 ? -12.493 -0.066 -2.350 1.00 96.50 98 LEU A N 1
ATOM 777 C CA . LEU A 1 98 ? -12.795 -0.335 -0.950 1.00 96.50 98 LEU A CA 1
ATOM 778 C C . LEU A 1 98 ? -11.929 -1.467 -0.385 1.00 96.50 98 LEU A C 1
ATOM 780 O O . LEU A 1 98 ? -11.448 -1.341 0.737 1.00 96.50 98 LEU A O 1
ATOM 784 N N . GLY A 1 99 ? -11.651 -2.511 -1.168 1.00 95.31 99 GLY A N 1
ATOM 785 C CA . GLY A 1 99 ? -10.740 -3.596 -0.804 1.00 95.31 99 GLY A CA 1
ATOM 786 C C . GLY A 1 99 ? -9.306 -3.114 -0.582 1.00 95.31 99 GLY A C 1
ATOM 787 O O . GLY A 1 99 ? -8.688 -3.459 0.424 1.00 95.31 99 GLY A O 1
ATOM 788 N N . GLN A 1 100 ? -8.792 -2.236 -1.450 1.00 96.56 100 GLN A N 1
ATOM 789 C CA . GLN A 1 100 ? -7.480 -1.605 -1.249 1.00 96.56 100 GLN A CA 1
ATOM 790 C C . GLN A 1 100 ? -7.446 -0.744 0.021 1.00 96.56 100 GLN A C 1
ATOM 792 O O . GLN A 1 100 ? -6.478 -0.810 0.777 1.00 96.56 100 GLN A O 1
ATOM 797 N N . VAL A 1 101 ? -8.495 0.040 0.295 1.00 97.31 101 VAL A N 1
ATOM 798 C CA . VAL A 1 101 ? -8.592 0.841 1.529 1.00 97.31 101 VAL A CA 1
ATOM 799 C C . VAL A 1 101 ? -8.667 -0.047 2.771 1.00 97.31 101 VAL A C 1
ATOM 801 O O . VAL A 1 101 ? -7.947 0.197 3.739 1.00 97.31 101 VAL A O 1
ATOM 804 N N . ALA A 1 102 ? -9.481 -1.101 2.730 1.00 95.69 102 ALA A N 1
ATOM 805 C CA . ALA A 1 102 ? -9.595 -2.079 3.803 1.00 95.69 102 ALA A CA 1
ATOM 806 C C . ALA A 1 102 ? -8.264 -2.800 4.059 1.00 95.69 102 ALA A C 1
ATOM 808 O O . ALA A 1 102 ? -7.895 -2.994 5.218 1.00 95.69 102 ALA A O 1
ATOM 809 N N . ARG A 1 103 ? -7.498 -3.125 3.003 1.00 94.56 103 ARG A N 1
ATOM 810 C CA . ARG A 1 103 ? -6.130 -3.639 3.138 1.00 94.56 103 ARG A CA 1
ATOM 811 C C . ARG A 1 103 ? -5.253 -2.620 3.857 1.00 94.56 103 ARG A C 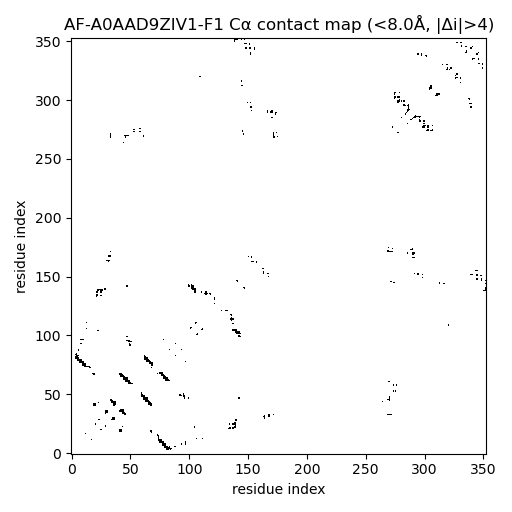1
ATOM 813 O O . ARG A 1 103 ? -4.701 -2.958 4.898 1.00 94.56 103 ARG A O 1
ATOM 820 N N . MET A 1 104 ? -5.144 -1.393 3.344 1.00 96.62 104 MET A N 1
ATOM 821 C CA . MET A 1 104 ? -4.261 -0.357 3.902 1.00 96.62 104 MET A CA 1
ATOM 822 C C . MET A 1 104 ? -4.500 -0.096 5.394 1.00 96.62 104 MET A C 1
ATOM 824 O O . MET A 1 104 ? -3.546 0.122 6.139 1.00 96.62 104 MET A O 1
ATOM 828 N N . LEU A 1 105 ? -5.768 -0.125 5.817 1.00 95.12 105 LEU A N 1
ATOM 829 C CA . LEU A 1 105 ? -6.198 0.174 7.186 1.00 95.12 105 LEU A CA 1
ATOM 830 C C . LEU A 1 105 ? -6.398 -1.066 8.069 1.00 95.12 105 LEU A C 1
ATOM 832 O O . LEU A 1 105 ? -6.792 -0.911 9.226 1.00 95.12 105 LEU A O 1
ATOM 836 N N . ARG A 1 106 ? -6.111 -2.270 7.550 1.00 93.25 106 ARG A N 1
ATOM 837 C CA . ARG A 1 106 ? -6.240 -3.547 8.269 1.00 93.25 106 ARG A CA 1
ATOM 838 C C . ARG A 1 106 ? -7.651 -3.767 8.828 1.00 93.25 106 ARG A C 1
ATOM 840 O O . ARG A 1 106 ? -7.853 -3.820 10.038 1.00 93.25 106 ARG A O 1
ATOM 847 N N . PHE A 1 107 ? -8.639 -3.845 7.937 1.00 92.12 107 PHE A N 1
ATOM 848 C CA . PHE A 1 107 ? -10.056 -4.065 8.274 1.00 92.12 107 PHE A CA 1
ATOM 849 C C . PHE A 1 107 ? -10.544 -5.506 8.042 1.00 92.12 107 PHE A C 1
ATOM 851 O O . PHE A 1 107 ? -11.739 -5.723 7.849 1.00 92.12 107 PHE A O 1
ATOM 858 N N . SER A 1 108 ? -9.658 -6.508 8.049 1.00 89.12 108 SER A N 1
ATOM 859 C CA . SER A 1 108 ? -10.107 -7.909 8.037 1.00 89.12 108 SER A CA 1
ATOM 860 C C . SER A 1 108 ? -10.631 -8.350 9.411 1.00 89.12 108 SER A C 1
ATOM 862 O O . SER A 1 108 ? -10.317 -7.748 10.439 1.00 89.12 108 SER A O 1
ATOM 864 N N . GLU A 1 109 ? -11.391 -9.448 9.461 1.00 87.69 109 GLU A N 1
ATOM 865 C CA . GLU A 1 109 ? -11.836 -10.032 10.737 1.00 87.69 109 GLU A CA 1
ATOM 866 C C . GLU A 1 109 ? -10.664 -10.448 11.638 1.00 87.69 109 GLU A C 1
ATOM 868 O O . GLU A 1 109 ? -10.748 -10.338 12.864 1.00 87.69 109 GLU A O 1
ATOM 873 N N . THR A 1 110 ? -9.565 -10.919 11.040 1.00 86.31 110 THR A N 1
ATOM 874 C CA . THR A 1 110 ? -8.352 -11.282 11.778 1.00 86.31 110 THR A CA 1
ATOM 875 C C . THR A 1 110 ? -7.644 -10.055 12.328 1.00 86.31 110 THR A C 1
ATOM 877 O O . THR A 1 110 ? -7.301 -10.054 13.508 1.00 86.31 110 THR A O 1
ATOM 880 N N . ASP A 1 111 ? -7.518 -8.983 11.543 1.00 89.38 111 ASP A N 1
ATOM 881 C CA . ASP A 1 111 ? -6.988 -7.712 12.047 1.00 89.38 111 ASP A CA 1
ATOM 882 C C . ASP A 1 111 ? -7.833 -7.186 13.219 1.00 89.38 111 ASP A C 1
ATOM 884 O O . ASP A 1 111 ? -7.297 -6.686 14.206 1.00 89.38 111 ASP A O 1
ATOM 888 N N . GLU A 1 112 ? -9.158 -7.346 13.151 1.00 89.44 112 GLU A N 1
ATOM 889 C CA . GLU A 1 112 ? -10.065 -6.904 14.210 1.00 89.44 112 GLU A CA 1
ATOM 890 C C . GLU A 1 112 ? -9.938 -7.712 15.500 1.00 89.44 112 GLU A C 1
ATOM 892 O O . GLU A 1 112 ? -10.153 -7.201 16.601 1.00 89.44 112 GLU A O 1
ATOM 897 N N . ARG A 1 113 ? -9.626 -9.001 15.381 1.00 88.94 113 ARG A N 1
ATOM 898 C CA . ARG A 1 113 ? -9.313 -9.852 16.528 1.00 88.94 113 ARG A CA 1
ATOM 899 C C . ARG A 1 113 ? -7.987 -9.427 17.155 1.00 88.94 113 ARG A C 1
ATOM 901 O O . ARG A 1 113 ? -7.955 -9.190 18.358 1.00 88.94 113 ARG A O 1
ATOM 908 N N . ASN A 1 114 ? -6.956 -9.241 16.333 1.00 87.94 114 ASN A N 1
ATOM 909 C CA . ASN A 1 114 ? -5.615 -8.856 16.774 1.00 87.94 114 ASN A CA 1
ATOM 910 C C . ASN A 1 114 ? -5.612 -7.484 17.463 1.00 87.94 114 ASN A C 1
ATOM 912 O O . ASN A 1 114 ? -5.006 -7.326 18.518 1.00 87.94 114 ASN A O 1
ATOM 916 N N . ALA A 1 115 ? -6.328 -6.498 16.911 1.00 89.12 115 ALA A N 1
ATOM 917 C CA . ALA A 1 115 ? -6.432 -5.167 17.508 1.00 89.12 115 ALA A CA 1
ATOM 918 C C . ALA A 1 115 ? -7.128 -5.202 18.879 1.00 89.12 115 ALA A C 1
ATOM 920 O O . ALA A 1 115 ? -6.661 -4.560 19.816 1.00 89.12 115 ALA A O 1
ATOM 921 N N . ARG A 1 116 ? -8.204 -5.991 19.022 1.00 88.94 116 ARG A N 1
ATOM 922 C CA . ARG A 1 116 ? -8.888 -6.177 20.313 1.00 88.94 116 ARG A CA 1
ATOM 923 C C . ARG A 1 116 ? -8.009 -6.885 21.338 1.00 88.94 116 ARG A C 1
ATOM 925 O O . ARG A 1 116 ? -8.003 -6.493 22.497 1.00 88.94 116 ARG A O 1
ATOM 932 N N . GLU A 1 117 ? -7.272 -7.911 20.924 1.00 89.38 117 GLU A N 1
ATOM 933 C CA . GLU A 1 117 ? -6.331 -8.620 21.796 1.00 89.38 117 GLU A CA 1
ATOM 934 C C . GLU A 1 117 ? -5.200 -7.707 22.274 1.00 89.38 117 GLU A C 1
ATOM 936 O O . GLU A 1 117 ? -4.927 -7.646 23.471 1.00 89.38 117 GLU A O 1
ATOM 941 N N . PHE A 1 118 ? -4.631 -6.910 21.368 1.00 88.62 118 PHE A N 1
ATOM 942 C CA . PHE A 1 118 ? -3.654 -5.882 21.712 1.00 88.62 118 PHE A CA 1
ATOM 943 C C . PHE A 1 118 ? -4.208 -4.876 22.734 1.00 88.62 118 PHE A C 1
ATOM 945 O O . PHE A 1 118 ? -3.555 -4.588 23.734 1.00 88.62 118 PHE A O 1
ATOM 952 N N . GLU A 1 119 ? -5.422 -4.359 22.518 1.00 85.88 119 GLU A N 1
ATOM 953 C CA . GLU A 1 119 ? -6.065 -3.423 23.450 1.00 85.88 119 GLU A CA 1
ATOM 954 C C . GLU A 1 119 ? -6.304 -4.043 24.836 1.00 85.88 119 GLU A C 1
ATOM 956 O O . GLU A 1 119 ? -6.098 -3.360 25.841 1.00 85.88 119 GLU A O 1
ATOM 961 N N . MET A 1 120 ? -6.685 -5.325 24.907 1.00 87.50 120 MET A N 1
ATOM 962 C CA . MET A 1 120 ? -6.842 -6.045 26.178 1.00 87.50 120 MET A CA 1
ATOM 963 C C . MET A 1 120 ? -5.514 -6.130 26.937 1.00 87.50 120 MET A C 1
ATOM 965 O O . MET A 1 120 ? -5.463 -5.697 28.088 1.00 87.50 120 MET A O 1
ATOM 969 N N . ILE A 1 121 ? -4.437 -6.576 26.278 1.00 86.19 121 ILE A N 1
ATOM 970 C CA . ILE A 1 121 ? -3.095 -6.691 26.880 1.00 86.19 121 ILE A CA 1
ATOM 971 C C . ILE A 1 121 ? -2.626 -5.331 27.421 1.00 86.19 121 ILE A C 1
ATOM 973 O O . ILE A 1 121 ? -2.275 -5.209 28.594 1.00 86.19 121 ILE A O 1
ATOM 977 N N . VAL A 1 122 ? -2.718 -4.275 26.604 1.00 83.94 122 VAL A N 1
ATOM 978 C CA . VAL A 1 122 ? -2.303 -2.914 26.994 1.00 83.94 122 VAL A CA 1
ATOM 979 C C . VAL A 1 122 ? -3.154 -2.353 28.142 1.00 83.94 122 VAL A C 1
ATOM 981 O O . VAL A 1 122 ? -2.673 -1.538 28.931 1.00 83.94 122 VAL A O 1
ATOM 984 N N . SER A 1 123 ? -4.425 -2.751 28.251 1.00 80.69 123 SER A N 1
ATOM 985 C CA . SER A 1 123 ? -5.305 -2.302 29.337 1.00 80.69 123 SER A CA 1
ATOM 986 C C . SER A 1 123 ? -5.004 -2.972 30.684 1.00 80.69 123 SER A C 1
ATOM 988 O O . SER A 1 123 ? -5.177 -2.337 31.728 1.00 80.69 123 SER A O 1
ATOM 990 N N . GLU A 1 124 ? -4.532 -4.221 30.667 1.00 77.69 124 GLU A N 1
ATOM 991 C CA . GLU A 1 124 ? -4.194 -5.005 31.861 1.00 77.69 124 GLU A CA 1
ATOM 992 C C . GLU A 1 124 ? -2.809 -4.640 32.416 1.00 77.69 124 GLU A C 1
ATOM 994 O O . GLU A 1 124 ? -2.615 -4.572 33.635 1.00 77.69 124 GLU A O 1
ATOM 999 N N . GLU A 1 125 ? -1.856 -4.308 31.544 1.00 68.38 125 GLU A N 1
ATOM 1000 C CA . GLU A 1 125 ? -0.495 -3.899 31.907 1.00 68.38 125 GLU A CA 1
ATOM 1001 C C . GLU A 1 125 ? -0.447 -2.403 32.280 1.00 68.38 125 GLU A C 1
ATOM 1003 O O . GLU A 1 125 ? 0.126 -1.545 31.608 1.00 68.38 125 GLU A O 1
ATOM 1008 N N . SER A 1 126 ? -1.082 -2.071 33.409 1.00 56.28 126 SER A N 1
ATOM 1009 C CA . SER A 1 126 ? -1.442 -0.722 33.881 1.00 56.28 126 SER A CA 1
ATOM 1010 C C . SER A 1 126 ? -0.286 0.255 34.198 1.00 56.28 126 SER A C 1
ATOM 1012 O O . SER A 1 126 ? -0.482 1.221 34.943 1.00 56.28 126 SER A O 1
ATOM 1014 N N . LYS A 1 127 ? 0.930 0.026 33.692 1.00 58.69 127 LYS A N 1
ATOM 1015 C CA . LYS A 1 127 ? 2.091 0.924 33.837 1.00 58.69 127 LYS A CA 1
ATOM 1016 C C . LYS A 1 127 ? 2.769 1.282 32.513 1.00 58.69 127 LYS A C 1
ATOM 1018 O O . LYS A 1 127 ? 3.691 2.099 32.535 1.00 58.69 127 LYS A O 1
ATOM 1023 N N . GLU A 1 128 ? 2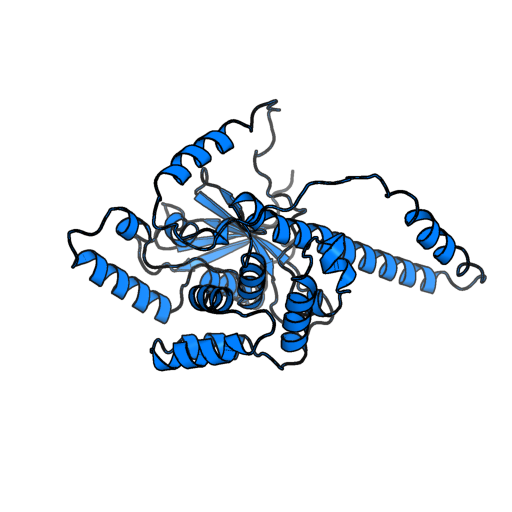.321 0.744 31.379 1.00 58.34 128 GLU A N 1
ATOM 1024 C CA . GLU A 1 128 ? 2.977 1.004 30.101 1.00 58.34 128 GLU A CA 1
ATOM 1025 C C . GLU A 1 128 ? 2.502 2.305 29.419 1.00 58.34 128 GLU A C 1
ATOM 1027 O O . GLU A 1 128 ? 1.335 2.552 29.114 1.00 58.34 128 GLU A O 1
ATOM 1032 N N . ILE A 1 129 ? 3.509 3.167 29.316 1.00 63.12 129 ILE A N 1
ATOM 1033 C CA . ILE A 1 129 ? 3.756 4.451 28.662 1.00 63.12 129 ILE A CA 1
ATOM 1034 C C . ILE A 1 129 ? 2.738 4.881 27.581 1.00 63.12 129 ILE A C 1
ATOM 1036 O O . ILE A 1 129 ? 2.346 4.124 26.698 1.00 63.12 129 ILE A O 1
ATOM 1040 N N . ASP A 1 130 ? 2.381 6.171 27.620 1.00 67.50 130 ASP A N 1
ATOM 1041 C CA . ASP A 1 130 ? 1.429 6.893 26.752 1.00 67.50 130 ASP A CA 1
ATOM 1042 C C . ASP A 1 130 ? 1.527 6.572 25.240 1.00 67.50 130 ASP A C 1
ATOM 1044 O O . ASP A 1 130 ? 0.529 6.636 24.520 1.00 67.50 130 ASP A O 1
ATOM 1048 N N . TYR A 1 131 ? 2.697 6.142 24.750 1.00 68.31 131 TYR A N 1
ATOM 1049 C CA . TYR A 1 131 ? 2.887 5.747 23.352 1.00 68.31 131 TYR A CA 1
ATOM 1050 C C . TYR A 1 131 ? 2.071 4.505 22.944 1.00 68.31 131 TYR A C 1
ATOM 1052 O O . TYR A 1 131 ? 1.516 4.496 21.844 1.00 68.31 131 TYR A O 1
ATOM 1060 N N . MET A 1 132 ? 1.916 3.489 23.806 1.00 74.00 132 MET A N 1
ATOM 1061 C CA . MET A 1 132 ? 1.141 2.279 23.468 1.00 74.00 132 MET A CA 1
ATOM 1062 C C . MET A 1 132 ? -0.351 2.592 23.330 1.00 74.00 132 MET A C 1
ATOM 1064 O O . MET A 1 132 ? -1.013 2.124 22.403 1.00 74.00 132 MET A O 1
ATOM 1068 N N . LYS A 1 133 ? -0.871 3.492 24.175 1.00 70.00 133 LYS A N 1
ATOM 1069 C CA . LYS A 1 133 ? -2.257 3.987 24.089 1.00 70.00 133 LYS A CA 1
ATOM 1070 C C . LYS A 1 133 ? -2.527 4.751 22.788 1.00 70.00 133 LYS A C 1
ATOM 1072 O O . LYS A 1 133 ? -3.672 4.830 22.321 1.00 70.00 133 LYS A O 1
ATOM 1077 N N . ASN A 1 134 ? -1.488 5.317 22.178 1.00 75.50 134 ASN A N 1
ATOM 1078 C CA . ASN A 1 134 ? -1.598 6.072 20.935 1.00 75.50 134 ASN A CA 1
ATOM 1079 C C . ASN A 1 134 ? -1.538 5.198 19.673 1.00 75.50 134 ASN A C 1
ATOM 1081 O O . ASN A 1 134 ? -2.134 5.596 18.675 1.00 75.50 134 ASN A O 1
ATOM 1085 N N . PHE A 1 135 ? -0.946 4.000 19.728 1.00 81.38 135 PHE A N 1
ATOM 1086 C CA . PHE A 1 135 ? -0.772 3.116 18.566 1.00 81.38 135 PHE A CA 1
ATOM 1087 C C . PHE A 1 135 ? -2.082 2.520 18.013 1.00 81.38 135 PHE A C 1
ATOM 1089 O O . PHE A 1 135 ? -2.246 2.398 16.804 1.00 81.38 135 PHE A O 1
ATOM 1096 N N . GLY A 1 136 ? -3.045 2.164 18.870 1.00 79.75 136 GLY A N 1
ATOM 1097 C CA . GLY A 1 136 ? -4.346 1.631 18.423 1.00 79.75 136 GLY A CA 1
ATOM 1098 C C . GLY A 1 136 ? -4.292 0.257 17.734 1.00 79.75 136 GLY A C 1
ATOM 1099 O O . GLY A 1 136 ? -5.250 -0.124 17.064 1.00 79.75 136 GLY A O 1
ATOM 1100 N N . GLY A 1 137 ? -3.176 -0.471 17.866 1.00 85.81 137 GLY A N 1
ATOM 1101 C CA . GLY A 1 137 ? -3.060 -1.883 17.491 1.00 85.81 137 GLY A CA 1
ATOM 1102 C C . GLY A 1 137 ? -3.018 -2.185 15.990 1.00 85.81 137 GLY A C 1
ATOM 1103 O O . GLY A 1 137 ? -3.118 -3.352 15.618 1.00 85.81 137 GLY A O 1
ATOM 1104 N N . ARG A 1 138 ? -2.892 -1.181 15.109 1.00 89.88 138 ARG A N 1
ATOM 1105 C CA . ARG A 1 138 ? -2.892 -1.386 13.648 1.00 89.88 138 ARG A CA 1
ATOM 1106 C C . ARG A 1 138 ? -1.718 -0.703 12.982 1.00 89.88 138 ARG A C 1
ATOM 1108 O O . ARG A 1 138 ? -1.507 0.493 13.151 1.00 89.88 138 ARG A O 1
ATOM 1115 N N . VAL A 1 139 ? -1.005 -1.465 12.159 1.00 90.50 139 VAL A N 1
ATOM 1116 C CA . VAL A 1 139 ? 0.061 -0.943 11.305 1.00 90.50 139 VAL A CA 1
ATOM 1117 C C . VAL A 1 139 ? -0.498 -0.635 9.922 1.00 90.50 139 VAL A C 1
ATOM 1119 O O . VAL A 1 139 ? -1.020 -1.532 9.258 1.00 90.50 139 VAL A O 1
ATOM 1122 N N . PHE A 1 140 ? -0.361 0.618 9.483 1.00 93.69 140 PHE A N 1
ATOM 1123 C CA . PHE A 1 140 ? -0.656 1.028 8.113 1.00 93.69 140 PHE A CA 1
ATOM 1124 C C . PHE A 1 140 ? 0.143 0.198 7.101 1.00 93.69 140 PHE A C 1
ATOM 1126 O O . PHE A 1 140 ? 1.330 -0.050 7.297 1.00 93.69 140 PHE A O 1
ATOM 1133 N N . ARG A 1 141 ? -0.465 -0.166 5.975 1.00 94.62 141 ARG A N 1
ATOM 1134 C CA . ARG A 1 141 ? 0.234 -0.827 4.861 1.00 94.62 141 ARG A CA 1
ATOM 1135 C C . ARG A 1 141 ? -0.155 -0.225 3.519 1.00 94.62 141 ARG A C 1
ATOM 1137 O O . ARG A 1 141 ? -1.068 0.591 3.435 1.00 94.62 141 ARG A O 1
ATOM 1144 N N . SER A 1 142 ? 0.553 -0.593 2.458 1.00 96.00 142 SER A N 1
ATOM 1145 C CA . SER A 1 142 ? 0.240 -0.159 1.088 1.00 96.00 142 SER A CA 1
ATOM 1146 C C . SER A 1 142 ? -1.057 -0.823 0.570 1.00 96.00 142 SER A C 1
ATOM 1148 O O . SER A 1 142 ? -1.650 -1.649 1.256 1.00 96.00 142 SER A O 1
ATOM 1150 N N . PRO A 1 143 ? -1.586 -0.489 -0.617 1.00 95.62 143 PRO A N 1
ATOM 1151 C CA . PRO A 1 143 ? -2.737 -1.194 -1.191 1.00 95.62 143 PRO A CA 1
ATOM 1152 C C . PRO A 1 143 ? -2.383 -2.562 -1.788 1.00 95.62 143 PRO A C 1
ATOM 1154 O O . PRO A 1 143 ? -3.292 -3.319 -2.107 1.00 95.62 143 PRO A O 1
ATOM 1157 N N . THR A 1 144 ? -1.095 -2.892 -1.940 1.00 95.06 144 THR A N 1
ATOM 1158 C CA . THR A 1 144 ? -0.627 -4.193 -2.444 1.00 95.06 144 THR A CA 1
ATOM 1159 C C . THR A 1 144 ? 0.603 -4.668 -1.673 1.00 95.06 144 THR A C 1
ATOM 1161 O O . THR A 1 144 ? 1.426 -3.845 -1.257 1.00 95.06 144 THR A O 1
ATOM 1164 N N . LEU A 1 145 ? 0.770 -5.989 -1.542 1.00 95.44 145 LEU A N 1
ATOM 1165 C CA . LEU A 1 145 ? 1.974 -6.583 -0.947 1.00 95.44 145 LEU A CA 1
ATOM 1166 C C . LEU A 1 145 ? 3.235 -6.259 -1.759 1.00 95.44 145 LEU A C 1
ATOM 1168 O O . LEU A 1 145 ? 4.303 -6.045 -1.193 1.00 95.44 145 LEU A O 1
ATOM 1172 N N . PHE A 1 146 ? 3.116 -6.156 -3.084 1.00 95.94 146 PHE A N 1
ATOM 1173 C CA . PHE A 1 146 ? 4.231 -5.757 -3.939 1.00 95.94 146 PHE A CA 1
ATOM 1174 C C . PHE A 1 146 ? 4.778 -4.369 -3.581 1.00 95.94 146 PHE A C 1
ATOM 1176 O O . PHE A 1 146 ? 5.992 -4.194 -3.460 1.00 95.94 146 PHE A O 1
ATOM 1183 N N . GLU A 1 147 ? 3.895 -3.385 -3.378 1.00 95.75 147 GLU A N 1
ATOM 1184 C CA . GLU A 1 147 ? 4.301 -2.038 -2.967 1.00 95.75 147 GLU A CA 1
ATOM 1185 C C . GLU A 1 147 ? 5.015 -2.069 -1.606 1.00 95.75 147 GLU A C 1
ATOM 1187 O O . GLU A 1 147 ? 6.057 -1.424 -1.456 1.00 95.75 147 GLU A O 1
ATOM 1192 N N . ASP A 1 148 ? 4.524 -2.864 -0.649 1.00 95.69 148 ASP A N 1
ATOM 1193 C CA . ASP A 1 148 ? 5.176 -3.055 0.654 1.00 95.69 148 ASP A CA 1
ATOM 1194 C C . ASP A 1 148 ? 6.576 -3.673 0.504 1.00 95.69 148 ASP A C 1
ATOM 1196 O O . ASP A 1 148 ? 7.554 -3.143 1.036 1.00 95.69 148 ASP A O 1
ATOM 1200 N N . MET A 1 149 ? 6.709 -4.739 -0.290 1.00 96.06 149 MET A N 1
ATOM 1201 C CA . MET A 1 149 ? 7.984 -5.411 -0.562 1.00 96.06 149 MET A CA 1
ATOM 1202 C C . MET A 1 149 ? 9.016 -4.474 -1.194 1.00 96.06 149 MET A C 1
ATOM 1204 O O . MET A 1 149 ? 10.157 -4.395 -0.730 1.00 96.06 149 MET A O 1
ATOM 1208 N N . VAL A 1 150 ? 8.630 -3.720 -2.228 1.00 94.94 150 VAL A N 1
ATOM 1209 C CA . VAL A 1 150 ? 9.542 -2.780 -2.891 1.00 94.94 150 VAL A CA 1
ATOM 1210 C C . VAL A 1 150 ? 9.940 -1.654 -1.941 1.00 94.94 150 VAL A C 1
ATOM 1212 O O . VAL A 1 150 ? 11.124 -1.314 -1.870 1.00 94.94 150 VAL A O 1
ATOM 1215 N N . LYS A 1 151 ? 9.003 -1.101 -1.160 1.00 92.31 151 LYS A N 1
ATOM 1216 C CA . LYS A 1 151 ? 9.333 -0.104 -0.130 1.00 92.31 151 LYS A CA 1
ATOM 1217 C C . LYS A 1 151 ? 10.319 -0.667 0.893 1.00 92.31 151 LYS A C 1
ATOM 1219 O O . LYS A 1 151 ? 11.296 0.010 1.195 1.00 92.31 151 LYS A O 1
ATOM 1224 N N . CYS A 1 152 ? 10.154 -1.910 1.342 1.00 92.25 152 CYS A N 1
ATOM 1225 C CA . CYS A 1 152 ? 11.077 -2.558 2.281 1.00 92.25 152 CYS A CA 1
ATOM 1226 C C . CYS A 1 152 ? 12.484 -2.776 1.695 1.00 92.25 152 CYS A C 1
ATOM 1228 O O . CYS A 1 152 ? 13.483 -2.566 2.388 1.00 92.25 152 CYS A O 1
ATOM 1230 N N . ILE A 1 153 ? 12.602 -3.129 0.408 1.00 92.56 153 ILE A N 1
ATOM 1231 C CA . ILE A 1 153 ? 13.903 -3.173 -0.289 1.00 92.56 153 ILE A CA 1
ATOM 1232 C C . ILE A 1 153 ? 14.543 -1.779 -0.321 1.00 92.56 153 ILE A C 1
ATOM 1234 O O . ILE A 1 153 ? 15.754 -1.636 -0.137 1.00 92.56 153 ILE A O 1
ATOM 1238 N N . LEU A 1 154 ? 13.742 -0.740 -0.566 1.00 88.81 154 LEU A N 1
ATOM 1239 C CA . LEU A 1 154 ? 14.219 0.638 -0.632 1.00 88.81 154 LEU A CA 1
ATOM 1240 C C . LEU A 1 154 ? 14.595 1.200 0.742 1.00 88.81 154 LEU A C 1
ATOM 1242 O O . LEU A 1 154 ? 15.513 2.011 0.802 1.00 88.81 154 LEU A O 1
ATOM 1246 N N . LEU A 1 155 ? 13.959 0.751 1.824 1.00 85.81 155 LEU A N 1
ATOM 1247 C CA . LEU A 1 155 ? 14.314 1.107 3.202 1.00 85.81 155 LEU A CA 1
ATOM 1248 C C . LEU A 1 155 ? 15.650 0.500 3.644 1.00 85.81 155 LEU A C 1
ATOM 1250 O O . LEU A 1 155 ? 16.379 1.112 4.423 1.00 85.81 155 LEU A O 1
ATOM 1254 N N . CYS A 1 156 ? 15.993 -0.684 3.135 1.00 83.62 156 CYS A N 1
ATOM 1255 C CA . CYS A 1 156 ? 17.207 -1.386 3.532 1.00 83.62 156 CYS A CA 1
ATOM 1256 C C . CYS A 1 156 ? 18.470 -0.560 3.225 1.00 83.62 156 CYS A C 1
ATOM 1258 O O . CYS A 1 156 ? 18.665 -0.078 2.104 1.00 83.62 156 CYS A O 1
ATOM 1260 N N . ASN A 1 157 ? 19.344 -0.429 4.231 1.00 73.62 157 ASN A N 1
ATOM 1261 C CA . ASN A 1 157 ? 20.612 0.310 4.179 1.00 73.62 157 ASN A CA 1
ATOM 1262 C C . ASN A 1 157 ? 20.479 1.803 3.809 1.00 73.62 157 ASN A C 1
ATOM 1264 O O . ASN A 1 157 ? 21.438 2.411 3.321 1.00 73.62 157 ASN A O 1
ATOM 1268 N N . CYS A 1 158 ? 19.312 2.412 4.039 1.00 66.56 158 CYS A N 1
ATOM 1269 C CA . CYS A 1 158 ? 19.155 3.863 4.002 1.00 66.56 158 CYS A CA 1
ATOM 1270 C C . CYS A 1 158 ? 19.519 4.461 5.364 1.00 66.56 158 CYS A C 1
ATOM 1272 O O . CYS A 1 158 ? 18.913 4.123 6.373 1.00 66.56 158 CYS A O 1
ATOM 1274 N N . HIS A 1 159 ? 20.492 5.371 5.387 1.00 54.88 159 HIS A N 1
ATOM 1275 C CA . HIS A 1 159 ? 20.843 6.119 6.592 1.00 54.88 159 HIS A CA 1
ATOM 1276 C C . HIS A 1 159 ? 20.037 7.430 6.610 1.00 54.88 159 HIS A C 1
ATOM 1278 O O . HIS A 1 159 ? 20.179 8.249 5.699 1.00 54.88 159 HIS A O 1
ATOM 1284 N N . GLY A 1 160 ? 19.182 7.619 7.620 1.00 52.34 160 GLY A N 1
ATOM 1285 C CA . GLY A 1 160 ? 18.433 8.860 7.872 1.00 52.34 160 GLY A CA 1
ATOM 1286 C C . GLY A 1 160 ? 17.065 8.986 7.178 1.00 52.34 160 GLY A C 1
ATOM 1287 O O . GLY A 1 160 ? 16.832 8.464 6.085 1.00 52.34 160 GLY A O 1
ATOM 1288 N N . SER A 1 161 ? 16.162 9.742 7.812 1.00 49.09 161 SER A N 1
ATOM 1289 C CA . SER A 1 161 ? 14.760 9.971 7.412 1.00 49.09 161 SER A CA 1
ATOM 1290 C C . SER A 1 161 ? 14.601 10.606 6.019 1.00 49.09 161 SER A C 1
ATOM 1292 O O . SER A 1 161 ? 13.726 10.207 5.248 1.00 49.09 161 SER A O 1
ATOM 1294 N N . CYS A 1 162 ? 15.501 11.513 5.623 1.00 43.94 162 CYS A N 1
ATOM 1295 C CA . CYS A 1 162 ? 15.491 12.142 4.292 1.00 43.94 162 CYS A CA 1
ATOM 1296 C C . CYS A 1 162 ? 15.765 11.169 3.126 1.00 43.94 162 CYS A C 1
ATOM 1298 O O . CYS A 1 162 ? 15.324 11.418 2.003 1.00 43.94 162 CYS A O 1
ATOM 1300 N N . ASN A 1 163 ? 16.456 10.046 3.356 1.00 48.91 163 ASN A N 1
ATOM 1301 C CA . ASN A 1 163 ? 16.819 9.092 2.296 1.00 48.91 163 ASN A CA 1
ATOM 1302 C C . ASN A 1 163 ? 15.745 8.029 2.015 1.00 48.91 163 ASN A C 1
ATOM 1304 O O . ASN A 1 163 ? 15.852 7.306 1.025 1.00 48.91 163 ASN A O 1
ATOM 1308 N N . ILE A 1 164 ? 14.700 7.954 2.843 1.00 51.59 164 ILE A N 1
ATOM 1309 C CA . ILE A 1 164 ? 13.609 6.975 2.725 1.00 51.59 164 ILE A CA 1
ATOM 1310 C C . ILE A 1 164 ? 12.549 7.428 1.710 1.00 51.59 164 ILE A C 1
ATOM 1312 O O . ILE A 1 164 ? 12.045 6.628 0.921 1.00 51.59 164 ILE A O 1
ATOM 1316 N N . VAL A 1 165 ? 12.230 8.725 1.693 1.00 57.22 165 VAL A N 1
ATOM 1317 C CA . VAL A 1 165 ? 11.152 9.284 0.856 1.00 57.22 165 VAL A CA 1
ATOM 1318 C C . VAL A 1 165 ? 11.596 9.440 -0.605 1.00 57.22 165 VAL A C 1
ATOM 1320 O O . VAL A 1 165 ? 10.842 9.163 -1.539 1.00 57.22 165 VAL A O 1
ATOM 1323 N N . LEU A 1 166 ? 12.856 9.827 -0.824 1.00 61.72 166 LEU A N 1
ATOM 1324 C CA . LEU A 1 166 ? 13.379 10.197 -2.143 1.00 61.72 166 LEU A CA 1
ATOM 1325 C C . LEU A 1 166 ? 13.382 9.071 -3.198 1.00 61.72 166 LEU A C 1
ATOM 1327 O O . LEU A 1 166 ? 13.052 9.374 -4.350 1.00 61.72 166 LEU A O 1
ATOM 1331 N N . PRO A 1 167 ? 13.742 7.805 -2.893 1.00 68.12 167 PRO A N 1
ATOM 1332 C CA . PRO A 1 167 ? 13.829 6.755 -3.907 1.00 68.12 167 PRO A CA 1
ATOM 1333 C C . PRO A 1 167 ? 12.476 6.434 -4.543 1.00 68.12 167 PRO A C 1
ATOM 1335 O O . PRO A 1 167 ? 12.387 6.347 -5.769 1.00 68.12 167 PRO A O 1
ATOM 1338 N N . VAL A 1 168 ? 11.410 6.338 -3.738 1.00 72.88 168 VAL A N 1
ATOM 1339 C CA . VAL A 1 168 ? 10.063 6.082 -4.265 1.00 72.88 168 VAL A CA 1
ATOM 1340 C C . VAL A 1 168 ? 9.570 7.283 -5.063 1.00 72.88 168 VAL A C 1
ATOM 1342 O O . VAL A 1 168 ? 9.138 7.115 -6.199 1.00 72.88 168 VAL A O 1
ATOM 1345 N N . SER A 1 169 ? 9.714 8.515 -4.560 1.00 73.81 169 SER A N 1
ATOM 1346 C CA . SER A 1 169 ? 9.296 9.696 -5.328 1.00 73.81 169 SER A CA 1
ATOM 1347 C C . SER A 1 169 ? 10.036 9.824 -6.668 1.00 73.81 169 SER A C 1
ATOM 1349 O O . SER A 1 169 ? 9.436 10.231 -7.665 1.00 73.81 169 SER A O 1
ATOM 1351 N N . ARG A 1 170 ? 11.334 9.484 -6.724 1.00 75.38 170 ARG A N 1
ATOM 1352 C CA . ARG A 1 170 ? 12.122 9.480 -7.972 1.00 75.38 170 ARG A CA 1
ATOM 1353 C C . ARG A 1 170 ? 11.642 8.404 -8.938 1.00 75.38 170 ARG A C 1
ATOM 1355 O O . ARG A 1 170 ? 11.484 8.711 -10.121 1.00 75.38 170 ARG A O 1
ATOM 1362 N N . LEU A 1 171 ? 11.375 7.197 -8.436 1.00 75.38 171 LEU A N 1
ATOM 1363 C CA . LEU A 1 171 ? 10.798 6.100 -9.207 1.00 75.38 171 LEU A CA 1
ATOM 1364 C C . LEU A 1 171 ? 9.474 6.531 -9.849 1.00 75.38 171 LEU A C 1
ATOM 1366 O O . LEU A 1 171 ? 9.369 6.547 -11.072 1.00 75.38 171 LEU A O 1
ATOM 1370 N N . LEU A 1 172 ? 8.510 6.990 -9.046 1.00 75.88 172 LEU A N 1
ATOM 1371 C CA . LEU A 1 172 ? 7.182 7.390 -9.526 1.00 75.88 172 LEU A CA 1
ATOM 1372 C C . LEU A 1 172 ? 7.246 8.503 -10.570 1.00 75.88 172 LEU A C 1
ATOM 1374 O O . LEU A 1 172 ? 6.608 8.414 -11.620 1.00 75.88 172 LEU A O 1
ATOM 1378 N N . LYS A 1 173 ? 8.058 9.540 -10.317 1.00 76.50 173 LYS A N 1
ATOM 1379 C CA . LYS A 1 173 ? 8.249 10.631 -11.278 1.00 76.50 173 LYS A CA 1
ATOM 1380 C C . LYS A 1 173 ? 8.775 10.071 -12.600 1.00 76.50 173 LYS A C 1
ATOM 1382 O O . LYS A 1 173 ? 8.155 10.283 -13.635 1.00 76.50 173 LYS A O 1
ATOM 1387 N N . LYS A 1 174 ? 9.897 9.346 -12.593 1.00 79.88 174 LYS A N 1
ATOM 1388 C CA . LYS A 1 174 ? 10.585 8.918 -13.825 1.00 79.88 174 LYS A CA 1
ATOM 1389 C C . LYS A 1 174 ? 9.835 7.842 -14.609 1.00 79.88 174 LYS A C 1
ATOM 1391 O O . LYS A 1 174 ? 9.859 7.898 -15.838 1.00 79.88 174 LYS A O 1
ATOM 1396 N N . LEU A 1 175 ? 9.152 6.922 -13.932 1.00 72.56 175 LEU A N 1
ATOM 1397 C CA . LEU A 1 175 ? 8.312 5.916 -14.586 1.00 72.56 175 LEU A CA 1
ATOM 1398 C C . LEU A 1 175 ? 7.173 6.551 -15.360 1.00 72.56 175 LEU A C 1
ATOM 1400 O O . LEU A 1 175 ? 6.996 6.242 -16.535 1.00 72.56 175 LEU A O 1
ATOM 1404 N N . ARG A 1 176 ? 6.464 7.502 -14.746 1.00 70.81 176 ARG A N 1
ATOM 1405 C CA . ARG A 1 176 ? 5.378 8.207 -15.422 1.00 70.81 176 ARG A CA 1
ATOM 1406 C C . ARG A 1 176 ? 5.871 8.893 -16.697 1.00 70.81 176 ARG A C 1
ATOM 1408 O O . ARG A 1 176 ? 5.260 8.724 -17.744 1.00 70.81 176 ARG A O 1
ATOM 1415 N N . TRP A 1 177 ? 7.015 9.583 -16.644 1.00 65.31 177 TRP A N 1
ATOM 1416 C CA . TRP A 1 177 ? 7.634 10.173 -17.840 1.00 65.31 177 TRP A CA 1
ATOM 1417 C C . TRP A 1 177 ? 7.958 9.126 -18.916 1.00 65.31 177 TRP A C 1
ATOM 1419 O O . TRP A 1 177 ? 7.675 9.360 -20.089 1.00 65.31 177 TRP A O 1
ATOM 1429 N N . LYS A 1 178 ? 8.530 7.975 -18.541 1.00 71.25 178 LYS A N 1
ATOM 1430 C CA . LYS A 1 178 ? 8.888 6.903 -19.485 1.00 71.25 178 LYS A CA 1
ATOM 1431 C C . LYS A 1 178 ? 7.651 6.288 -20.144 1.00 71.25 178 LYS A C 1
ATOM 1433 O O . LYS A 1 178 ? 7.652 6.137 -21.363 1.00 71.25 178 LYS A O 1
ATOM 1438 N N . ILE A 1 179 ? 6.606 6.001 -19.367 1.00 64.38 179 ILE A N 1
ATOM 1439 C CA . ILE A 1 179 ? 5.337 5.449 -19.861 1.00 64.38 179 ILE A CA 1
ATOM 1440 C C . ILE A 1 179 ? 4.642 6.464 -20.776 1.00 64.38 179 ILE A C 1
ATOM 1442 O O . ILE A 1 179 ? 4.284 6.122 -21.899 1.00 64.38 179 ILE A O 1
ATOM 1446 N N . SER A 1 180 ? 4.526 7.734 -20.364 1.00 60.81 180 SER A N 1
ATOM 1447 C CA . SER A 1 180 ? 3.947 8.789 -21.210 1.00 60.81 180 SER A CA 1
ATOM 1448 C C . SER A 1 180 ? 4.716 8.969 -22.522 1.00 60.81 180 SER A C 1
ATOM 1450 O O . SER A 1 180 ? 4.103 9.132 -23.573 1.00 60.81 180 SER A O 1
ATOM 1452 N N . PHE A 1 181 ? 6.049 8.893 -22.486 1.00 64.06 181 PHE A N 1
ATOM 1453 C CA . PHE A 1 181 ? 6.882 8.983 -23.685 1.00 64.06 181 PHE A CA 1
ATOM 1454 C C . PHE A 1 181 ? 6.714 7.769 -24.610 1.00 64.06 181 PHE A C 1
ATOM 1456 O O . PHE A 1 181 ? 6.602 7.938 -25.821 1.00 64.06 181 PHE A O 1
ATOM 1463 N N . GLN A 1 182 ? 6.644 6.551 -24.063 1.00 59.00 182 GLN A N 1
ATOM 1464 C CA . GLN A 1 182 ? 6.388 5.336 -24.847 1.00 59.00 182 GLN A CA 1
ATOM 1465 C C . GLN A 1 182 ? 4.999 5.350 -25.498 1.00 59.00 182 GLN A C 1
ATOM 1467 O O . GLN A 1 182 ? 4.883 5.011 -26.674 1.00 59.00 182 GLN A O 1
ATOM 1472 N N . ILE A 1 183 ? 3.965 5.795 -24.774 1.00 55.50 183 ILE A N 1
ATOM 1473 C CA . ILE A 1 183 ? 2.613 5.980 -25.325 1.00 55.50 183 ILE A CA 1
ATOM 1474 C C . ILE A 1 183 ? 2.643 7.002 -26.466 1.00 55.50 183 ILE A C 1
ATOM 1476 O O . ILE A 1 183 ? 2.106 6.734 -27.538 1.00 55.50 183 ILE A O 1
ATOM 1480 N N . HIS A 1 184 ? 3.328 8.135 -26.280 1.00 51.66 184 HIS A N 1
ATOM 1481 C CA . HIS A 1 184 ? 3.442 9.161 -27.317 1.00 51.66 184 HIS A CA 1
ATOM 1482 C C . HIS A 1 184 ? 4.154 8.643 -28.576 1.00 51.66 184 HIS A C 1
ATOM 1484 O O . HIS A 1 184 ? 3.659 8.834 -29.684 1.00 51.66 184 HIS A O 1
ATOM 1490 N N . LEU A 1 185 ? 5.265 7.914 -28.417 1.00 51.91 185 LEU A N 1
ATOM 1491 C CA . LEU A 1 185 ? 5.972 7.270 -29.530 1.00 51.91 185 LEU A CA 1
ATOM 1492 C C . LEU A 1 185 ? 5.107 6.228 -30.254 1.00 51.91 185 LEU A C 1
ATOM 1494 O O . LEU A 1 185 ? 5.186 6.098 -31.479 1.00 51.91 185 LEU A O 1
ATOM 1498 N N . TRP A 1 186 ? 4.275 5.486 -29.520 1.00 35.22 186 TRP A N 1
ATOM 1499 C CA . TRP A 1 186 ? 3.345 4.518 -30.098 1.00 35.22 186 TRP A CA 1
ATOM 1500 C C . TRP A 1 186 ? 2.218 5.201 -30.885 1.00 35.22 186 TRP A C 1
ATOM 1502 O O . TRP A 1 186 ? 1.910 4.784 -32.002 1.00 35.22 186 TRP A O 1
ATOM 1512 N N . GLU A 1 187 ? 1.650 6.293 -30.370 1.00 40.47 187 GLU A N 1
ATOM 1513 C CA . GLU A 1 187 ? 0.657 7.110 -31.082 1.00 40.47 187 GLU A CA 1
ATOM 1514 C C . GLU A 1 187 ? 1.235 7.826 -32.308 1.00 40.47 187 GLU A C 1
ATOM 1516 O O . GLU A 1 187 ? 0.570 7.916 -33.341 1.00 40.47 187 GLU A O 1
ATOM 1521 N N . GLU A 1 188 ? 2.466 8.334 -32.230 1.00 53.69 188 GLU A N 1
ATOM 1522 C CA . GLU A 1 188 ? 3.173 8.888 -33.388 1.00 53.69 188 GLU A CA 1
ATOM 1523 C C . GLU A 1 188 ? 3.458 7.817 -34.438 1.00 53.69 188 GLU A C 1
ATOM 1525 O O . GLU A 1 188 ? 3.352 8.082 -35.635 1.00 53.69 188 GLU A O 1
ATOM 1530 N N . SER A 1 189 ? 3.790 6.598 -34.009 1.00 47.78 189 SER A N 1
ATOM 1531 C CA . SER A 1 189 ? 3.990 5.467 -34.916 1.00 47.78 189 SER A CA 1
ATOM 1532 C C . SER A 1 189 ? 2.683 5.069 -35.600 1.00 47.78 189 SER A C 1
ATOM 1534 O O . SER A 1 189 ? 2.684 4.849 -36.806 1.00 47.78 189 SER A O 1
ATOM 1536 N N . LYS A 1 190 ? 1.547 5.071 -34.889 1.00 43.59 190 LYS A N 1
ATOM 1537 C CA . LYS A 1 190 ? 0.217 4.862 -35.489 1.00 43.59 190 LYS A CA 1
ATOM 1538 C C . LYS A 1 190 ? -0.157 5.958 -36.487 1.00 43.59 190 LYS A C 1
ATOM 1540 O O . LYS A 1 190 ? -0.579 5.645 -37.596 1.00 43.59 190 LYS A O 1
ATOM 1545 N N . ARG A 1 191 ? 0.086 7.228 -36.144 1.00 47.66 191 ARG A N 1
ATOM 1546 C CA . ARG A 1 191 ? -0.117 8.364 -37.061 1.00 47.66 191 ARG A CA 1
ATOM 1547 C C . ARG A 1 191 ? 0.797 8.290 -38.288 1.00 47.66 191 ARG A C 1
ATOM 1549 O O . ARG A 1 191 ? 0.377 8.619 -39.392 1.00 47.66 191 ARG A O 1
ATOM 1556 N N . LYS A 1 192 ? 2.030 7.795 -38.135 1.00 45.75 192 LYS A N 1
ATOM 1557 C CA . LYS A 1 192 ? 2.953 7.546 -39.256 1.00 45.75 192 LYS A CA 1
ATOM 1558 C C . LYS A 1 192 ? 2.548 6.348 -40.114 1.00 45.75 192 LYS A C 1
ATOM 1560 O O . LYS A 1 192 ? 2.814 6.390 -41.307 1.00 45.75 192 LYS A O 1
ATOM 1565 N N . VAL A 1 193 ? 1.895 5.326 -39.558 1.00 42.94 193 VAL A N 1
ATOM 1566 C CA . VAL A 1 193 ? 1.336 4.196 -40.326 1.00 42.94 193 VAL A CA 1
ATOM 1567 C C . VAL A 1 193 ? 0.110 4.625 -41.145 1.00 42.94 193 VAL A C 1
ATOM 1569 O O . VAL A 1 193 ? -0.058 4.145 -42.261 1.00 42.94 193 VAL A O 1
ATOM 1572 N N . GLU A 1 194 ? -0.688 5.589 -40.676 1.00 37.94 194 GLU A N 1
ATOM 1573 C CA . GLU A 1 194 ? -1.742 6.210 -41.502 1.00 37.94 194 GLU A CA 1
ATOM 1574 C C . GLU A 1 194 ? -1.188 7.154 -42.584 1.00 37.94 194 GLU A C 1
ATOM 1576 O O . GLU A 1 194 ? -1.813 7.336 -43.629 1.00 37.94 194 GLU A O 1
ATOM 1581 N N . MET A 1 195 ? 0.005 7.724 -42.378 1.00 35.00 195 MET A N 1
ATOM 1582 C CA . MET A 1 195 ? 0.628 8.673 -43.311 1.00 35.00 195 MET A CA 1
ATOM 1583 C C . MET A 1 195 ? 1.716 8.075 -44.223 1.00 35.00 195 MET A C 1
ATOM 1585 O O . MET A 1 195 ? 2.193 8.760 -45.131 1.00 35.00 195 MET A O 1
ATOM 1589 N N . SER A 1 196 ? 2.108 6.806 -44.063 1.00 37.06 196 SER A N 1
ATOM 1590 C CA . SER A 1 196 ? 3.158 6.172 -44.875 1.00 37.06 196 SER A CA 1
ATOM 1591 C C . SER A 1 196 ? 2.622 5.559 -46.175 1.00 37.06 196 SER A C 1
ATOM 1593 O O . SER A 1 196 ? 2.755 4.371 -46.454 1.00 37.06 196 SER A O 1
ATOM 1595 N N . LYS A 1 197 ? 2.090 6.420 -47.048 1.00 42.28 197 LYS A N 1
ATOM 1596 C CA . LYS A 1 197 ? 2.095 6.179 -48.504 1.00 42.28 197 LYS A CA 1
ATOM 1597 C C . LYS A 1 197 ? 3.206 6.927 -49.248 1.00 42.28 197 LYS A C 1
ATOM 1599 O O . LYS A 1 197 ? 3.258 6.833 -50.469 1.00 42.28 197 LYS A O 1
ATOM 1604 N N . VAL A 1 198 ? 4.130 7.620 -48.570 1.00 34.69 198 VAL A N 1
ATOM 1605 C CA . VAL A 1 198 ? 5.252 8.299 -49.248 1.00 34.69 198 VAL A CA 1
ATOM 1606 C C . VAL A 1 198 ? 6.554 8.265 -48.428 1.00 34.69 198 VAL A C 1
ATOM 1608 O O . VAL A 1 198 ? 6.638 8.865 -47.365 1.00 34.69 198 VAL A O 1
ATOM 1611 N N . GLY A 1 199 ? 7.583 7.618 -48.993 1.00 35.69 199 GLY A N 1
ATOM 1612 C CA . GLY A 1 199 ? 8.982 8.081 -48.974 1.00 35.69 199 GLY A CA 1
ATOM 1613 C C . GLY A 1 199 ? 9.878 7.767 -47.765 1.00 35.69 199 GLY A C 1
ATOM 1614 O O . GLY A 1 199 ? 9.854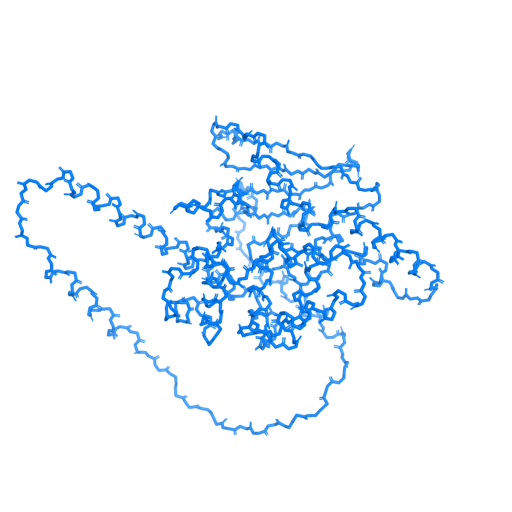 8.446 -46.746 1.00 35.69 199 GLY A O 1
ATOM 1615 N N . THR A 1 200 ? 10.783 6.804 -47.945 1.00 42.59 200 THR A N 1
ATOM 1616 C CA . THR A 1 200 ? 11.875 6.371 -47.053 1.00 42.59 200 THR A CA 1
ATOM 1617 C C . THR A 1 200 ? 13.017 7.395 -46.899 1.00 42.59 200 THR A C 1
ATOM 1619 O O . THR A 1 200 ? 13.673 7.681 -47.899 1.00 42.59 200 THR A O 1
ATOM 1622 N N . ASN A 1 201 ? 13.315 7.877 -45.672 1.00 46.59 201 ASN A N 1
ATOM 1623 C CA . ASN A 1 201 ? 14.674 8.279 -45.204 1.00 46.59 201 ASN A CA 1
ATOM 1624 C C . ASN A 1 201 ? 14.742 8.781 -43.726 1.00 46.59 201 ASN A C 1
ATOM 1626 O O . ASN A 1 201 ? 15.222 9.882 -43.460 1.00 46.59 201 ASN A O 1
ATOM 1630 N N . LEU A 1 202 ? 14.258 8.019 -42.727 1.00 40.72 202 LEU A N 1
ATOM 1631 C CA . LEU A 1 202 ? 14.234 8.493 -41.318 1.00 40.72 202 LEU A CA 1
ATOM 1632 C C . LEU A 1 202 ? 15.208 7.782 -40.358 1.00 40.72 202 LEU A C 1
ATOM 1634 O O . LEU A 1 202 ? 15.489 8.297 -39.277 1.00 40.72 202 LEU A O 1
ATOM 1638 N N . THR A 1 203 ? 15.784 6.647 -40.752 1.00 41.09 203 THR A N 1
ATOM 1639 C CA . THR A 1 203 ? 16.578 5.795 -39.849 1.00 41.09 203 THR A CA 1
ATOM 1640 C C . THR A 1 203 ? 17.932 6.409 -39.460 1.00 41.09 203 THR A C 1
ATOM 1642 O O . THR A 1 203 ? 18.435 6.150 -38.374 1.00 41.09 203 THR A O 1
ATOM 1645 N N . SER A 1 204 ? 18.504 7.298 -40.281 1.00 37.69 204 SER A N 1
ATOM 1646 C CA . SER A 1 204 ? 19.803 7.943 -40.012 1.00 37.69 204 SER A CA 1
ATOM 1647 C C . SER A 1 204 ? 19.735 9.165 -39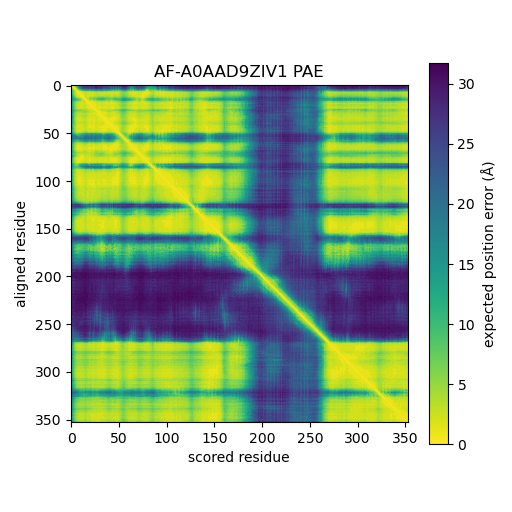.080 1.00 37.69 204 SER A C 1
ATOM 1649 O O . SER A 1 204 ? 20.771 9.626 -38.599 1.00 37.69 204 SER A O 1
ATOM 1651 N N . LYS A 1 205 ? 18.535 9.696 -38.791 1.00 39.44 205 LYS A N 1
ATOM 1652 C CA . LYS A 1 205 ? 18.353 10.843 -37.878 1.00 39.44 205 LYS A CA 1
ATOM 1653 C C . LYS A 1 205 ? 18.214 10.438 -36.411 1.00 39.44 205 LYS A C 1
ATOM 1655 O O . LYS A 1 205 ? 18.607 11.214 -35.550 1.00 39.44 205 LYS A O 1
ATOM 1660 N N . ILE A 1 206 ? 17.708 9.236 -36.134 1.00 41.12 206 ILE A N 1
ATOM 1661 C CA . ILE A 1 206 ? 17.484 8.747 -34.764 1.00 41.12 206 ILE A CA 1
ATOM 1662 C C . ILE A 1 206 ? 18.826 8.469 -34.066 1.00 41.12 206 ILE A C 1
ATOM 1664 O O . ILE A 1 206 ? 19.058 8.974 -32.972 1.00 41.12 206 ILE A O 1
ATOM 1668 N N . ALA A 1 207 ? 19.768 7.815 -34.754 1.00 34.12 207 ALA A N 1
ATOM 1669 C CA . ALA A 1 207 ? 21.099 7.521 -34.208 1.00 34.12 207 ALA A CA 1
ATOM 1670 C C . ALA A 1 207 ? 21.937 8.779 -33.888 1.00 34.12 207 ALA A C 1
ATOM 1672 O O . ALA A 1 207 ? 22.798 8.751 -33.016 1.00 34.12 207 ALA A O 1
ATOM 1673 N N . ARG A 1 208 ? 21.683 9.910 -34.564 1.00 29.55 208 ARG A N 1
ATOM 1674 C CA . ARG A 1 208 ? 22.402 11.173 -34.311 1.00 29.55 208 ARG A CA 1
ATOM 1675 C C . ARG A 1 208 ? 21.941 11.900 -33.046 1.00 29.55 208 ARG A C 1
ATOM 1677 O O . ARG A 1 208 ? 22.713 12.680 -32.502 1.00 29.55 208 ARG A O 1
ATOM 1684 N N . ILE A 1 209 ? 20.713 11.655 -32.586 1.00 37.38 209 ILE A N 1
ATOM 1685 C CA . ILE A 1 209 ? 20.171 12.287 -31.374 1.00 37.38 209 ILE A CA 1
ATOM 1686 C C . ILE A 1 209 ? 20.640 11.536 -30.122 1.00 37.38 209 ILE A C 1
ATOM 1688 O O . ILE A 1 209 ? 20.930 12.170 -29.113 1.00 37.38 209 ILE A O 1
ATOM 1692 N N . GLU A 1 210 ? 20.775 10.209 -30.195 1.00 35.12 210 GLU A N 1
ATOM 1693 C CA . GLU A 1 210 ? 21.274 9.400 -29.073 1.00 35.12 210 GLU A CA 1
ATOM 1694 C C . GLU A 1 210 ? 22.753 9.668 -28.766 1.00 35.12 210 GLU A C 1
ATOM 1696 O O . GLU A 1 210 ? 23.108 9.805 -27.600 1.00 35.12 210 GLU A O 1
ATOM 1701 N N . VAL A 1 211 ? 23.595 9.838 -29.793 1.00 34.69 211 VAL A N 1
ATOM 1702 C CA . VAL A 1 211 ? 25.040 10.086 -29.612 1.00 34.69 211 VAL A CA 1
ATOM 1703 C C . VAL A 1 211 ? 25.333 11.510 -29.113 1.00 34.69 211 VAL A C 1
ATOM 1705 O O . VAL A 1 211 ? 26.255 11.710 -28.332 1.00 34.69 211 VAL A O 1
ATOM 1708 N N . GLY A 1 212 ? 24.525 12.505 -29.494 1.00 29.77 212 GLY A N 1
ATOM 1709 C CA . GLY A 1 212 ? 24.742 13.905 -29.098 1.00 29.77 212 GLY A CA 1
ATOM 1710 C C . GLY A 1 212 ? 24.414 14.235 -27.635 1.00 29.77 212 GLY A C 1
ATOM 1711 O O . GLY A 1 212 ? 24.763 15.312 -27.171 1.00 29.77 212 GLY A O 1
ATOM 1712 N N . LEU A 1 213 ? 23.749 13.337 -26.898 1.00 40.19 213 LEU A N 1
ATOM 1713 C CA . LEU A 1 213 ? 23.348 13.558 -25.499 1.00 40.19 213 LEU A CA 1
ATOM 1714 C C . LEU A 1 213 ? 24.283 12.889 -24.477 1.00 40.19 213 LEU A C 1
ATOM 1716 O O . LEU A 1 213 ? 24.098 13.079 -23.273 1.00 40.19 213 LEU A O 1
ATOM 1720 N N . GLU A 1 214 ? 25.267 12.105 -24.927 1.00 35.59 214 GLU A N 1
ATOM 1721 C CA . GLU A 1 214 ? 26.250 11.456 -24.047 1.00 35.59 214 GLU A CA 1
ATOM 1722 C C . GLU A 1 214 ? 27.415 12.381 -23.645 1.00 35.59 214 GLU A C 1
ATOM 1724 O O . GLU A 1 214 ? 28.070 12.117 -22.635 1.00 35.59 214 GLU A O 1
ATOM 1729 N N . GLU A 1 215 ? 27.654 13.484 -24.364 1.00 28.94 215 GLU A N 1
ATOM 1730 C CA . GLU A 1 215 ? 28.807 14.369 -24.119 1.00 28.94 215 GLU A CA 1
ATOM 1731 C C . GLU A 1 215 ? 28.551 15.488 -23.083 1.00 28.94 215 GLU A C 1
ATOM 1733 O O . GLU A 1 215 ? 29.499 15.953 -22.455 1.00 28.94 215 GLU A O 1
ATOM 1738 N N . ASP A 1 216 ? 27.297 15.845 -22.780 1.00 28.42 216 ASP A N 1
ATOM 1739 C CA . ASP A 1 216 ? 26.973 17.075 -22.022 1.00 28.42 216 ASP A CA 1
ATOM 1740 C C . ASP A 1 216 ? 26.797 16.926 -20.490 1.00 28.42 216 ASP A C 1
ATOM 1742 O O . ASP A 1 216 ? 26.329 17.851 -19.826 1.00 28.42 216 ASP A O 1
ATOM 1746 N N . LEU A 1 217 ? 27.169 15.797 -19.867 1.00 34.06 217 LEU A N 1
ATOM 1747 C CA . LEU A 1 217 ? 27.017 15.611 -18.404 1.00 34.06 217 LEU A CA 1
ATOM 1748 C C . LEU A 1 217 ? 28.246 15.036 -17.681 1.00 34.06 217 LEU A C 1
ATOM 1750 O O . LEU A 1 217 ? 28.117 14.362 -16.656 1.00 34.06 217 LEU A O 1
ATOM 1754 N N . LYS A 1 218 ? 29.455 15.340 -18.161 1.00 29.73 218 LYS A N 1
ATOM 1755 C CA . LYS A 1 218 ? 30.670 15.226 -17.340 1.00 29.73 218 LYS A CA 1
ATOM 1756 C C . LYS A 1 218 ? 30.994 16.576 -16.702 1.00 29.73 218 LYS A C 1
ATOM 1758 O O . LYS A 1 218 ? 31.558 17.444 -17.356 1.00 29.73 218 LYS A O 1
ATOM 1763 N N . LEU A 1 219 ? 30.678 16.721 -15.415 1.00 24.98 219 LEU A N 1
ATOM 1764 C CA . LEU A 1 219 ? 31.385 17.659 -14.546 1.00 24.98 219 LEU A CA 1
ATOM 1765 C C . LEU A 1 219 ? 31.584 17.057 -13.149 1.00 24.98 219 LEU A C 1
ATOM 1767 O O . LEU A 1 219 ? 30.708 16.384 -12.605 1.00 24.98 219 LEU A O 1
ATOM 1771 N N . ASP A 1 220 ? 32.799 17.271 -12.663 1.00 24.91 220 ASP A N 1
ATOM 1772 C CA . ASP A 1 220 ? 33.566 16.542 -11.657 1.00 24.91 220 ASP A CA 1
ATOM 1773 C C . ASP A 1 220 ? 33.027 16.546 -10.223 1.00 24.91 220 ASP A C 1
ATOM 1775 O O . ASP A 1 220 ? 32.444 17.525 -9.770 1.00 24.91 220 ASP A O 1
ATOM 1779 N N . CYS A 1 221 ? 33.389 15.504 -9.462 1.00 24.88 221 CYS A N 1
ATOM 1780 C CA . CYS A 1 221 ? 33.777 15.640 -8.054 1.00 24.88 221 CYS A CA 1
ATOM 1781 C C . CYS A 1 221 ? 34.898 14.637 -7.725 1.00 24.88 221 CYS A C 1
ATOM 1783 O O . CYS A 1 221 ? 34.711 13.420 -7.734 1.00 24.88 221 CYS A O 1
ATOM 1785 N N . VAL A 1 222 ? 36.076 15.195 -7.455 1.00 23.52 222 VAL A N 1
ATOM 1786 C CA . VAL A 1 222 ? 37.317 14.539 -7.037 1.00 23.52 222 VAL A CA 1
ATOM 1787 C C . VAL A 1 222 ? 37.333 14.360 -5.513 1.00 23.52 222 VAL A C 1
ATOM 1789 O O . VAL A 1 222 ? 37.044 15.303 -4.791 1.00 23.52 222 VAL A O 1
ATOM 1792 N N . GLY A 1 223 ? 37.752 13.170 -5.063 1.00 24.02 223 GLY A N 1
ATOM 1793 C CA . GLY A 1 223 ? 38.641 12.939 -3.910 1.00 24.02 223 GLY A CA 1
ATOM 1794 C C . GLY A 1 223 ? 38.144 13.230 -2.484 1.00 24.02 223 GLY A C 1
ATOM 1795 O O . GLY A 1 223 ? 38.035 14.376 -2.073 1.00 24.02 223 GLY A O 1
ATOM 1796 N N . GLY A 1 224 ? 38.024 12.175 -1.669 1.00 23.67 224 GLY A N 1
ATOM 1797 C CA . GLY A 1 224 ? 37.932 12.263 -0.207 1.00 23.67 224 GLY A CA 1
ATOM 1798 C C . GLY A 1 224 ? 38.159 10.901 0.453 1.00 23.67 224 GLY A C 1
ATOM 1799 O O . GLY A 1 224 ? 37.526 9.921 0.090 1.00 23.67 224 GLY A O 1
ATOM 1800 N N . THR A 1 225 ? 39.131 10.841 1.352 1.00 23.55 225 THR A N 1
ATOM 1801 C CA . THR A 1 225 ? 39.852 9.691 1.924 1.00 23.55 225 THR A CA 1
ATOM 1802 C C . THR A 1 225 ? 39.068 8.702 2.801 1.00 23.55 225 THR A C 1
ATOM 1804 O O . THR A 1 225 ? 38.047 9.018 3.396 1.00 23.55 225 THR A O 1
ATOM 1807 N N . LYS A 1 226 ? 39.642 7.492 2.903 1.00 27.47 226 LYS A N 1
ATOM 1808 C CA . LYS A 1 226 ? 39.296 6.388 3.811 1.00 27.47 226 LYS A CA 1
ATOM 1809 C C . LYS A 1 226 ? 39.300 6.822 5.282 1.00 27.47 226 LYS A C 1
ATOM 1811 O O . LYS A 1 226 ? 40.333 7.286 5.749 1.00 27.47 226 LYS A O 1
ATOM 1816 N N . GLU A 1 227 ? 38.250 6.475 6.021 1.00 25.45 227 GLU A N 1
ATOM 1817 C CA . GLU A 1 227 ? 38.339 6.221 7.461 1.00 25.45 227 GLU A CA 1
ATOM 1818 C C . GLU A 1 227 ? 37.610 4.921 7.817 1.00 25.45 227 GLU A C 1
ATOM 1820 O O . GLU A 1 227 ? 36.461 4.683 7.450 1.00 25.45 227 GLU A O 1
ATOM 1825 N N . HIS A 1 228 ? 38.350 4.049 8.496 1.00 24.23 228 HIS A N 1
ATOM 1826 C CA . HIS A 1 228 ? 37.858 2.875 9.200 1.00 24.23 228 HIS A CA 1
ATOM 1827 C C . HIS A 1 228 ? 37.188 3.359 10.488 1.00 24.23 228 HIS A C 1
ATOM 1829 O O . HIS A 1 228 ? 37.877 3.950 11.317 1.00 24.23 228 HIS A O 1
ATOM 1835 N N . VAL A 1 229 ? 35.904 3.063 10.710 1.00 25.81 229 VAL A N 1
ATOM 1836 C CA . VAL A 1 229 ? 35.302 3.199 12.045 1.00 25.81 229 VAL A CA 1
ATOM 1837 C C . VAL A 1 229 ? 34.484 1.958 12.387 1.00 25.81 229 VAL A C 1
ATOM 1839 O O . VAL A 1 229 ? 33.804 1.360 11.557 1.00 25.81 229 VAL A O 1
ATOM 1842 N N . ASN A 1 230 ? 34.698 1.540 13.625 1.00 22.31 230 ASN A N 1
ATOM 1843 C CA . ASN A 1 230 ? 34.488 0.234 14.212 1.00 22.31 230 ASN A CA 1
ATOM 1844 C C . ASN A 1 230 ? 33.001 -0.057 14.475 1.00 22.31 230 ASN A C 1
ATOM 1846 O O . ASN A 1 230 ? 32.264 0.805 14.951 1.00 22.31 230 ASN A O 1
ATOM 1850 N N . LEU A 1 231 ? 32.580 -1.289 14.190 1.00 29.83 231 LEU A N 1
ATOM 1851 C CA . LEU A 1 231 ? 31.220 -1.788 14.372 1.00 29.83 231 LEU A CA 1
ATOM 1852 C C . LEU A 1 231 ? 31.045 -2.285 15.814 1.00 29.83 231 LEU A C 1
ATOM 1854 O O . LEU A 1 231 ? 31.144 -3.479 16.080 1.00 29.83 231 LEU A O 1
ATOM 1858 N N . SER A 1 232 ? 30.800 -1.374 16.753 1.00 25.28 232 SER A N 1
ATOM 1859 C CA . SER A 1 232 ? 30.305 -1.732 18.086 1.00 25.28 232 SER A CA 1
ATOM 1860 C C . SER A 1 232 ? 29.755 -0.509 18.812 1.00 25.28 232 SER A C 1
ATOM 1862 O O . SER A 1 232 ? 30.451 0.495 18.921 1.00 25.28 232 SER A O 1
ATOM 1864 N N . SER A 1 233 ? 28.562 -0.670 19.388 1.00 26.12 233 SER A N 1
ATOM 1865 C CA . SER A 1 233 ? 27.798 0.269 20.223 1.00 26.12 233 SER A CA 1
ATOM 1866 C C . SER A 1 233 ? 27.005 1.332 19.467 1.00 26.12 233 SER A C 1
ATOM 1868 O O . SER A 1 233 ? 27.585 2.279 18.978 1.00 26.12 233 SER A O 1
ATOM 1870 N N . PHE A 1 234 ? 25.679 1.170 19.417 1.00 25.55 234 PHE A N 1
ATOM 1871 C CA . PHE A 1 234 ? 24.718 2.242 19.706 1.00 25.55 234 PHE A CA 1
ATOM 1872 C C . PHE A 1 234 ? 23.409 1.588 20.166 1.00 25.55 234 PHE A C 1
ATOM 1874 O O . PHE A 1 234 ? 22.572 1.165 19.373 1.00 25.55 234 PHE A O 1
ATOM 1881 N N . GLN A 1 235 ? 23.297 1.437 21.486 1.00 27.94 235 GLN A N 1
ATOM 1882 C CA . GLN A 1 235 ? 22.021 1.338 22.186 1.00 27.94 235 GLN A CA 1
ATOM 1883 C C . GLN A 1 235 ? 21.469 2.760 22.351 1.00 27.94 235 GLN A C 1
ATOM 1885 O O . GLN A 1 235 ? 22.230 3.651 22.713 1.00 27.94 235 GLN A O 1
ATOM 1890 N N . ASN A 1 236 ? 20.161 2.895 22.117 1.00 31.48 236 ASN A N 1
ATOM 1891 C CA . ASN A 1 236 ? 19.222 3.883 22.658 1.00 31.48 236 ASN A CA 1
ATOM 1892 C C . ASN A 1 236 ? 19.634 5.361 22.648 1.00 31.48 236 ASN A C 1
ATOM 1894 O O . ASN A 1 236 ? 20.459 5.755 23.455 1.00 31.48 236 ASN A O 1
ATOM 1898 N N . ASN A 1 237 ? 18.923 6.181 21.863 1.00 26.30 237 ASN A N 1
ATOM 1899 C CA . ASN A 1 237 ? 18.501 7.532 22.260 1.00 26.30 237 ASN A CA 1
ATOM 1900 C C . ASN A 1 237 ? 17.311 7.962 21.381 1.00 26.30 237 ASN A C 1
ATOM 1902 O O . ASN A 1 237 ? 17.482 8.290 20.214 1.00 26.30 237 ASN A O 1
ATOM 1906 N N . ILE A 1 238 ? 16.099 7.904 21.945 1.00 37.34 238 ILE A N 1
ATOM 1907 C CA . ILE A 1 238 ? 14.814 8.256 21.301 1.00 37.34 238 ILE A CA 1
ATOM 1908 C C . ILE A 1 238 ? 14.500 9.766 21.450 1.00 37.34 238 ILE A C 1
ATOM 1910 O O . ILE A 1 238 ? 13.545 10.271 20.871 1.00 37.34 238 ILE A O 1
ATOM 1914 N N . GLU A 1 239 ? 15.311 10.519 22.197 1.00 29.00 239 GLU A N 1
ATOM 1915 C CA . GLU A 1 239 ? 15.021 11.923 22.534 1.00 29.00 239 GLU A CA 1
ATOM 1916 C C . GLU A 1 239 ? 15.503 12.953 21.493 1.00 29.00 239 GLU A C 1
ATOM 1918 O O . GLU A 1 239 ? 14.985 14.069 21.476 1.00 29.00 239 GLU A O 1
ATOM 1923 N N . ASP A 1 240 ? 16.405 12.592 20.571 1.00 29.38 240 ASP A N 1
ATOM 1924 C CA . ASP A 1 240 ? 16.935 13.534 19.564 1.00 29.38 240 ASP A CA 1
ATOM 1925 C C . ASP A 1 240 ? 15.995 13.748 18.355 1.00 29.38 240 ASP A C 1
ATOM 1927 O O . ASP A 1 240 ? 16.026 14.803 17.719 1.00 29.38 240 ASP A O 1
ATOM 1931 N N . ASP A 1 241 ? 15.088 12.807 18.069 1.00 35.16 241 ASP A N 1
ATOM 1932 C CA . ASP A 1 241 ? 14.205 12.873 16.890 1.00 35.16 241 ASP A CA 1
ATOM 1933 C C . ASP A 1 241 ? 13.056 13.895 17.034 1.00 35.16 241 ASP A C 1
ATOM 1935 O O . ASP A 1 241 ? 12.480 14.340 16.035 1.00 35.16 241 ASP A O 1
ATOM 1939 N N . LEU A 1 242 ? 12.726 14.324 18.260 1.00 35.16 242 LEU A N 1
ATOM 1940 C CA . LEU A 1 242 ? 11.631 15.273 18.498 1.00 35.16 242 LEU A CA 1
ATOM 1941 C C . LEU A 1 242 ? 12.033 16.726 18.190 1.00 35.16 242 LEU A C 1
ATOM 1943 O O . LEU A 1 242 ? 11.193 17.527 17.776 1.00 35.16 242 LEU A O 1
ATOM 1947 N N . HIS A 1 243 ? 13.318 17.067 18.323 1.00 29.55 243 HIS A N 1
ATOM 1948 C CA . HIS A 1 243 ? 13.814 18.413 18.028 1.00 29.55 243 HIS A CA 1
ATOM 1949 C C . HIS A 1 243 ? 13.992 18.671 16.523 1.00 29.55 243 HIS A C 1
ATOM 1951 O O . HIS A 1 243 ? 13.789 19.799 16.070 1.00 29.55 243 HIS A O 1
ATOM 1957 N N . THR A 1 244 ? 14.267 17.637 15.720 1.00 34.34 244 THR A N 1
ATOM 1958 C CA . THR A 1 244 ? 14.422 17.761 14.257 1.00 34.34 244 THR A CA 1
ATOM 1959 C C . THR A 1 244 ? 13.086 17.950 13.521 1.00 34.34 244 THR A C 1
ATOM 1961 O O . THR A 1 244 ? 13.043 18.556 12.449 1.00 34.34 244 THR A O 1
ATOM 1964 N N . LEU A 1 245 ? 11.964 17.511 14.105 1.00 35.50 245 LEU A N 1
ATOM 1965 C CA . LEU A 1 245 ? 10.625 17.723 13.535 1.00 35.50 245 LEU A CA 1
ATOM 1966 C C . LEU A 1 245 ? 10.179 19.194 13.577 1.00 35.50 245 LEU A C 1
ATOM 1968 O O . LEU A 1 245 ? 9.379 19.616 12.741 1.00 35.50 245 LEU A O 1
ATOM 1972 N N . ASN A 1 246 ? 10.720 19.991 14.504 1.00 28.31 246 ASN A N 1
ATOM 1973 C CA . ASN A 1 246 ? 10.360 21.402 14.640 1.00 28.31 246 ASN A CA 1
ATOM 1974 C C . ASN A 1 246 ? 11.071 22.302 13.608 1.00 28.31 246 ASN A C 1
ATOM 1976 O O . ASN A 1 246 ? 10.506 23.306 13.178 1.00 28.31 246 ASN A O 1
ATOM 1980 N N . GLU A 1 247 ? 12.268 21.932 13.135 1.00 29.02 247 GLU A N 1
ATOM 1981 C CA . GLU A 1 247 ? 12.999 22.709 12.116 1.00 29.02 247 GLU A CA 1
ATOM 1982 C C . GLU A 1 247 ? 12.457 22.517 10.689 1.00 29.02 247 GLU A C 1
ATOM 1984 O O . GLU A 1 247 ? 12.535 23.433 9.868 1.00 29.02 247 GLU A O 1
ATOM 1989 N N . LEU A 1 248 ? 11.814 21.381 10.393 1.00 33.16 248 LEU A N 1
ATOM 1990 C CA . LEU A 1 248 ? 11.171 21.137 9.091 1.00 33.16 248 LEU A CA 1
ATOM 1991 C C . LEU A 1 248 ? 9.865 21.930 8.896 1.00 33.16 248 LEU A C 1
ATOM 1993 O O . LEU A 1 248 ? 9.399 22.071 7.767 1.00 33.16 248 LEU A O 1
ATOM 1997 N N . SER A 1 249 ? 9.301 22.483 9.975 1.00 31.92 249 SER A N 1
ATOM 1998 C CA . SER A 1 249 ? 8.102 23.332 9.943 1.00 31.92 249 SER A CA 1
ATOM 1999 C C . SER A 1 249 ? 8.407 24.782 9.521 1.00 31.92 249 SER A C 1
ATOM 2001 O O . SER A 1 249 ? 7.547 25.477 8.986 1.00 31.92 249 SER A O 1
ATOM 2003 N N . VAL A 1 250 ? 9.649 25.253 9.699 1.00 29.00 250 VAL A N 1
ATOM 2004 C CA . VAL A 1 250 ? 9.990 26.686 9.572 1.00 29.00 250 VAL A CA 1
ATOM 2005 C C . VAL A 1 250 ? 10.542 27.066 8.186 1.00 29.00 250 VAL A C 1
ATOM 2007 O O . VAL A 1 250 ? 10.535 28.237 7.815 1.00 29.00 250 VAL A O 1
ATOM 2010 N N . ALA A 1 251 ? 10.936 26.102 7.346 1.00 26.91 251 ALA A N 1
ATOM 2011 C CA . ALA A 1 251 ? 11.486 26.382 6.010 1.00 26.91 251 ALA A CA 1
ATOM 2012 C C . ALA A 1 251 ? 10.427 26.642 4.909 1.00 26.91 251 ALA A C 1
ATOM 2014 O O . ALA A 1 251 ? 10.764 26.734 3.728 1.00 26.91 251 ALA A O 1
ATOM 2015 N N . GLY A 1 252 ? 9.148 26.764 5.275 1.00 30.92 252 GLY A N 1
ATOM 2016 C CA . GLY A 1 252 ? 8.018 26.953 4.362 1.00 30.92 252 GLY A CA 1
ATOM 2017 C C . GLY A 1 252 ? 7.386 28.343 4.428 1.00 30.92 252 GLY A C 1
ATOM 2018 O O . GLY A 1 252 ? 6.170 28.444 4.528 1.00 30.92 252 GLY A O 1
ATOM 2019 N N . SER A 1 253 ? 8.171 29.420 4.385 1.00 29.95 253 SER A N 1
ATOM 2020 C CA . SER A 1 253 ? 7.635 30.778 4.225 1.00 29.95 253 SER A CA 1
ATOM 2021 C C . SER A 1 253 ? 8.223 31.430 2.981 1.00 29.95 253 SER A C 1
ATOM 2023 O O . SER A 1 253 ? 9.424 31.685 2.944 1.00 29.95 253 SER A O 1
ATOM 2025 N N . CYS A 1 254 ? 7.377 31.711 1.981 1.00 24.55 254 CYS A N 1
ATOM 2026 C CA . CYS A 1 254 ? 7.151 33.073 1.472 1.00 24.55 254 CYS A CA 1
ATOM 2027 C C . CYS A 1 254 ? 6.242 33.097 0.223 1.00 24.55 254 CYS A C 1
ATOM 2029 O O . CYS A 1 254 ? 6.468 32.379 -0.746 1.00 24.55 254 CYS A O 1
ATOM 2031 N N . LEU A 1 255 ? 5.295 34.047 0.263 1.00 26.05 255 LEU A N 1
ATOM 2032 C CA . LEU A 1 255 ? 4.387 34.555 -0.781 1.00 26.05 255 LEU A CA 1
ATOM 2033 C C . LEU A 1 255 ? 3.078 33.779 -1.011 1.00 26.05 255 LEU A C 1
ATOM 2035 O O . LEU A 1 255 ? 2.895 33.035 -1.971 1.00 26.05 255 LEU A O 1
ATOM 2039 N N . ALA A 1 256 ? 2.121 34.074 -0.127 1.00 29.72 256 ALA A N 1
ATOM 2040 C CA . ALA A 1 256 ? 0.700 33.854 -0.342 1.00 29.72 256 ALA A CA 1
ATOM 2041 C C . ALA A 1 256 ? 0.195 34.679 -1.542 1.00 29.72 256 ALA A C 1
ATOM 2043 O O . ALA A 1 256 ? 0.410 35.888 -1.613 1.00 29.72 256 ALA A O 1
ATOM 2044 N N . SER A 1 257 ? -0.510 34.017 -2.460 1.00 27.17 257 SER A N 1
ATOM 2045 C CA . SER A 1 257 ? -1.442 34.666 -3.385 1.00 27.17 257 SER A CA 1
ATOM 2046 C C . SER A 1 257 ? -2.839 34.148 -3.060 1.00 27.17 257 SER A C 1
ATOM 2048 O O . SER A 1 257 ? -3.068 32.940 -2.994 1.00 27.17 257 SER A O 1
ATOM 2050 N N . GLU A 1 258 ? -3.739 35.074 -2.753 1.00 28.25 258 GLU A N 1
ATOM 2051 C CA . GLU A 1 258 ? -5.116 34.802 -2.352 1.00 28.25 258 GLU A CA 1
ATOM 2052 C C . GLU A 1 258 ? -5.899 34.155 -3.510 1.00 28.25 258 GLU A C 1
ATOM 2054 O O . GLU A 1 258 ? -5.862 34.639 -4.642 1.00 28.25 258 GLU A O 1
ATOM 2059 N N . GLY A 1 259 ? -6.623 33.062 -3.228 1.00 29.61 259 GLY A N 1
ATOM 2060 C CA . GLY A 1 259 ? -7.677 32.547 -4.115 1.00 29.61 259 GLY A CA 1
ATOM 2061 C C . GLY A 1 259 ? -7.500 31.153 -4.738 1.00 29.61 259 GLY A C 1
ATOM 2062 O O . GLY A 1 259 ? -8.285 30.805 -5.618 1.00 29.61 259 GLY A O 1
ATOM 2063 N N . ARG A 1 260 ? -6.540 30.322 -4.308 1.00 28.22 260 ARG A N 1
ATOM 2064 C CA . ARG A 1 260 ? -6.526 28.876 -4.633 1.00 28.22 260 ARG A CA 1
ATOM 2065 C C . ARG A 1 260 ? -6.606 28.037 -3.359 1.00 28.22 260 ARG A C 1
ATOM 2067 O O . ARG A 1 260 ? -5.879 28.314 -2.413 1.00 28.22 260 ARG A O 1
ATOM 2074 N N . GLU A 1 261 ? -7.463 27.013 -3.369 1.00 29.62 261 GLU A N 1
ATOM 2075 C CA . GLU A 1 261 ? -7.423 25.870 -2.440 1.00 29.62 261 GLU A CA 1
ATOM 2076 C C . GLU A 1 261 ? -5.951 25.474 -2.176 1.00 29.62 261 GLU A C 1
ATOM 2078 O O . GLU A 1 261 ? -5.254 25.130 -3.139 1.00 29.62 261 GLU A O 1
ATOM 2083 N N . PRO A 1 262 ? -5.422 25.571 -0.937 1.00 32.84 262 PRO A N 1
ATOM 2084 C CA . PRO A 1 262 ? -3.970 25.610 -0.734 1.00 32.84 262 PRO A CA 1
ATOM 2085 C C . PRO A 1 262 ? -3.236 24.277 -0.940 1.00 32.84 262 PRO A C 1
ATOM 2087 O O . PRO A 1 262 ? -2.010 24.255 -0.892 1.00 32.84 262 PRO A O 1
ATOM 2090 N N . TYR A 1 263 ? -3.93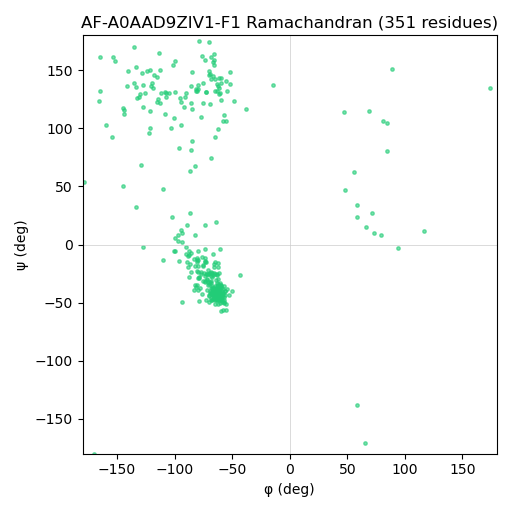7 23.171 -1.200 1.00 41.75 263 TYR A N 1
ATOM 2091 C CA . TYR A 1 263 ? -3.329 21.838 -1.271 1.00 41.75 263 TYR A CA 1
ATOM 2092 C C . TYR A 1 263 ? -3.987 20.955 -2.329 1.00 41.75 263 TYR A C 1
ATOM 2094 O O . TYR A 1 263 ? -4.357 19.815 -2.055 1.00 41.75 263 TYR A O 1
ATOM 2102 N N . ALA A 1 264 ? -4.134 21.459 -3.558 1.00 38.12 264 ALA A N 1
ATOM 2103 C CA . ALA A 1 264 ? -4.422 20.575 -4.682 1.00 38.12 264 ALA A CA 1
ATOM 2104 C C . ALA A 1 264 ? -3.319 19.506 -4.732 1.00 38.12 264 ALA A C 1
ATOM 2106 O O . ALA A 1 264 ? -2.171 19.811 -5.074 1.00 38.12 264 ALA A O 1
ATOM 2107 N N . CYS A 1 265 ? -3.655 18.274 -4.331 1.00 46.38 265 CYS A N 1
ATOM 2108 C CA . CYS A 1 265 ? -2.774 17.127 -4.462 1.00 46.38 265 CYS A CA 1
ATOM 2109 C C . CYS A 1 265 ? -2.248 17.141 -5.893 1.00 46.38 265 CYS A C 1
ATOM 2111 O O . CYS A 1 265 ? -3.028 17.227 -6.844 1.00 46.38 265 CYS A O 1
ATOM 2113 N N . ASP A 1 266 ? -0.928 17.169 -6.046 1.00 46.81 266 ASP A N 1
ATOM 2114 C CA . ASP A 1 266 ? -0.331 17.330 -7.357 1.00 46.81 266 ASP A CA 1
ATOM 2115 C C . ASP A 1 266 ? -0.822 16.190 -8.263 1.00 46.81 266 ASP A C 1
ATOM 2117 O O . ASP A 1 266 ? -0.386 15.048 -8.122 1.00 46.81 266 ASP A O 1
ATOM 2121 N N . SER A 1 267 ? -1.728 16.489 -9.201 1.00 51.22 267 SER A N 1
ATOM 2122 C CA . SER A 1 267 ? -2.291 15.527 -10.161 1.00 51.22 267 SER A CA 1
ATOM 2123 C C . SER A 1 267 ? -1.213 14.894 -11.061 1.00 51.22 267 SER A C 1
ATOM 2125 O O . SER A 1 267 ? -1.474 13.979 -11.855 1.00 51.22 267 SER A O 1
ATOM 2127 N N . ARG A 1 268 ? 0.043 15.347 -10.922 1.00 56.28 268 ARG A N 1
ATOM 2128 C CA . ARG A 1 268 ? 1.250 14.763 -11.511 1.00 56.28 268 ARG A CA 1
ATOM 2129 C C . ARG A 1 268 ? 1.800 13.555 -10.737 1.00 56.28 268 ARG A C 1
ATOM 2131 O O . ARG A 1 268 ? 2.629 12.842 -11.304 1.00 56.28 268 ARG A O 1
ATOM 2138 N N . ILE A 1 269 ? 1.374 13.276 -9.501 1.00 66.88 269 ILE A N 1
ATOM 2139 C CA . ILE A 1 269 ? 1.821 12.087 -8.753 1.00 66.88 269 ILE A CA 1
ATOM 2140 C C . ILE A 1 269 ? 1.082 10.859 -9.301 1.00 66.88 269 ILE A C 1
ATOM 2142 O O . ILE A 1 269 ? -0.128 10.723 -9.161 1.00 66.88 269 ILE A O 1
ATOM 2146 N N . GLY A 1 270 ? 1.815 9.987 -9.999 1.00 79.19 270 GLY A N 1
ATOM 2147 C CA . GLY A 1 270 ? 1.300 8.695 -10.456 1.00 79.19 270 GLY A CA 1
ATOM 2148 C C . GLY A 1 270 ? 1.157 7.696 -9.307 1.00 79.19 270 GLY A C 1
ATOM 2149 O O . GLY A 1 270 ? 1.807 7.841 -8.269 1.00 79.19 270 GLY A O 1
ATOM 2150 N N . ASN A 1 271 ? 0.320 6.678 -9.511 1.00 88.75 271 ASN A N 1
ATOM 2151 C CA . ASN A 1 271 ? 0.226 5.556 -8.585 1.00 88.75 271 ASN A CA 1
ATOM 2152 C C . ASN A 1 271 ? 1.523 4.744 -8.546 1.00 88.75 271 ASN A C 1
ATOM 2154 O O . ASN A 1 271 ? 2.378 4.872 -9.426 1.00 88.75 271 ASN A O 1
ATOM 2158 N N . PHE A 1 272 ? 1.666 3.920 -7.511 1.00 91.38 272 PHE A N 1
ATOM 2159 C CA . PHE A 1 272 ? 2.774 2.987 -7.418 1.00 91.38 272 PHE A CA 1
ATOM 2160 C C . PHE A 1 272 ? 2.731 1.988 -8.584 1.00 91.38 272 PHE A C 1
ATOM 2162 O O . PHE A 1 272 ? 1.645 1.489 -8.903 1.00 91.38 272 PHE A O 1
ATOM 2169 N N . PRO A 1 273 ? 3.874 1.722 -9.248 1.00 90.25 273 PRO A N 1
ATOM 2170 C CA . PRO A 1 273 ? 3.898 0.856 -10.416 1.00 90.25 273 PRO A CA 1
ATOM 2171 C C . PRO A 1 273 ? 3.515 -0.575 -10.046 1.00 90.25 273 PRO A C 1
ATOM 2173 O O . PRO A 1 273 ? 3.913 -1.091 -9.002 1.00 90.25 273 PRO A O 1
ATOM 2176 N N . SER A 1 274 ? 2.776 -1.225 -10.934 1.00 90.50 274 SER A N 1
ATOM 2177 C CA . SER A 1 274 ? 2.503 -2.659 -10.867 1.00 90.50 274 SER A CA 1
ATOM 2178 C C . SER A 1 274 ? 3.769 -3.494 -11.132 1.00 90.50 274 SER A C 1
ATOM 2180 O O . SER A 1 274 ? 4.727 -2.997 -11.744 1.00 90.50 274 SER A O 1
ATOM 2182 N N . PRO A 1 275 ? 3.782 -4.787 -10.748 1.00 92.44 275 PRO A N 1
ATOM 2183 C CA . PRO A 1 275 ? 4.863 -5.703 -11.113 1.00 92.44 275 PRO A CA 1
ATOM 2184 C C . PRO A 1 275 ? 5.130 -5.717 -12.624 1.00 92.44 275 PRO A C 1
ATOM 2186 O O . PRO A 1 275 ? 6.273 -5.602 -13.058 1.00 92.44 275 PRO A O 1
ATOM 2189 N N . ARG A 1 276 ? 4.075 -5.754 -13.446 1.00 89.44 276 ARG A N 1
ATOM 2190 C CA . ARG A 1 276 ? 4.177 -5.766 -14.915 1.00 89.44 276 ARG A CA 1
ATOM 2191 C C . ARG A 1 276 ? 4.812 -4.496 -15.483 1.00 89.44 276 ARG A C 1
ATOM 2193 O O . ARG A 1 276 ? 5.597 -4.578 -16.430 1.00 89.44 276 ARG A O 1
ATOM 2200 N N . GLU A 1 277 ? 4.500 -3.330 -14.919 1.00 88.00 277 GLU A N 1
ATOM 2201 C CA . GLU A 1 277 ? 5.125 -2.066 -15.328 1.00 88.00 277 GLU A CA 1
ATOM 2202 C C . GLU A 1 277 ? 6.622 -2.040 -15.015 1.00 88.00 277 GLU A C 1
ATOM 2204 O O . GLU A 1 277 ? 7.389 -1.493 -15.805 1.00 88.00 277 GLU A O 1
ATOM 2209 N N . LEU A 1 278 ? 7.053 -2.647 -13.902 1.00 91.25 278 LEU A N 1
ATOM 2210 C CA . LEU A 1 278 ? 8.471 -2.724 -13.544 1.00 91.25 278 LEU A CA 1
ATOM 2211 C C . LEU A 1 278 ? 9.232 -3.816 -14.302 1.00 91.25 278 LEU A C 1
ATOM 2213 O O . LEU A 1 278 ? 10.367 -3.573 -14.705 1.00 91.25 278 LEU A O 1
ATOM 2217 N N . ALA A 1 279 ? 8.625 -4.983 -14.528 1.00 92.31 279 ALA A N 1
ATOM 2218 C CA . ALA A 1 279 ? 9.276 -6.153 -15.125 1.00 92.31 279 ALA A CA 1
ATOM 2219 C C . ALA A 1 279 ? 9.804 -5.916 -16.553 1.00 92.31 279 ALA A C 1
ATOM 2221 O O . ALA A 1 279 ? 10.744 -6.582 -16.983 1.00 92.31 279 ALA A O 1
ATOM 2222 N N . ASN A 1 280 ? 9.217 -4.953 -17.273 1.00 87.44 280 ASN A N 1
ATOM 2223 C CA . ASN A 1 280 ? 9.559 -4.613 -18.658 1.00 87.44 280 ASN A CA 1
ATOM 2224 C C . ASN A 1 280 ? 10.600 -3.485 -18.789 1.00 87.44 280 ASN A C 1
ATOM 2226 O O . ASN A 1 280 ? 10.796 -2.950 -19.881 1.00 87.44 280 ASN A O 1
ATOM 2230 N N . LEU A 1 281 ? 11.230 -3.065 -17.689 1.00 90.56 281 LEU A N 1
ATOM 2231 C CA . LEU A 1 281 ? 12.168 -1.944 -17.684 1.00 90.56 281 LEU A CA 1
ATOM 2232 C C . LEU A 1 281 ? 13.623 -2.390 -17.663 1.00 90.56 281 LEU A C 1
ATOM 2234 O O . LEU A 1 281 ? 13.982 -3.428 -17.116 1.00 90.56 281 LEU A O 1
ATOM 2238 N N . ASP A 1 282 ? 14.484 -1.512 -18.171 1.00 91.94 282 ASP A N 1
ATOM 2239 C CA . ASP A 1 282 ? 15.925 -1.708 -18.111 1.00 91.94 282 ASP A CA 1
ATOM 2240 C C . ASP A 1 282 ? 16.449 -1.487 -16.685 1.00 91.94 282 ASP A C 1
ATOM 2242 O O . ASP A 1 282 ? 16.225 -0.436 -16.069 1.00 91.94 282 ASP A O 1
ATOM 2246 N N . GLU A 1 283 ? 17.256 -2.423 -16.181 1.00 94.25 283 GLU A N 1
ATOM 2247 C CA . GLU A 1 283 ? 17.912 -2.275 -14.877 1.00 94.25 283 GLU A CA 1
ATOM 2248 C C . GLU A 1 283 ? 18.742 -0.985 -14.809 1.00 94.25 283 GLU A C 1
ATOM 2250 O O . GLU A 1 283 ? 18.704 -0.261 -13.814 1.00 94.25 283 GLU A O 1
ATOM 2255 N N . SER A 1 284 ? 19.448 -0.641 -15.891 1.00 93.00 284 SER A N 1
ATOM 2256 C CA . SER A 1 284 ? 20.264 0.577 -15.959 1.00 93.00 284 SER A CA 1
ATOM 2257 C C . SER A 1 284 ? 19.425 1.854 -15.832 1.00 93.00 284 SER A C 1
ATOM 2259 O O . SER A 1 284 ? 19.873 2.834 -15.226 1.00 93.00 284 SER A O 1
ATOM 2261 N N . PHE A 1 285 ? 18.191 1.841 -16.342 1.00 90.19 285 PHE A N 1
ATOM 2262 C CA . PHE A 1 285 ? 17.245 2.939 -16.199 1.00 90.19 285 PHE A CA 1
ATOM 2263 C C . PHE A 1 285 ? 16.806 3.083 -14.738 1.00 90.19 285 PHE A C 1
ATOM 2265 O O . PHE A 1 285 ? 16.872 4.180 -14.178 1.00 90.19 285 PHE A O 1
ATOM 2272 N N . LEU A 1 286 ? 16.436 1.985 -14.081 1.00 89.56 286 LEU A N 1
ATOM 2273 C CA . LEU A 1 286 ? 16.079 1.989 -12.661 1.00 89.56 286 LEU A CA 1
ATOM 2274 C C . LEU A 1 286 ? 17.266 2.418 -11.777 1.00 89.56 286 LEU A C 1
ATOM 2276 O O . LEU A 1 286 ? 17.131 3.295 -10.919 1.00 89.56 286 LEU A O 1
ATOM 2280 N N . ALA A 1 287 ? 18.454 1.873 -12.029 1.00 89.62 287 ALA A N 1
ATOM 2281 C CA . ALA A 1 287 ? 19.657 2.152 -11.254 1.00 89.62 287 ALA A CA 1
ATOM 2282 C C . ALA A 1 287 ? 20.091 3.617 -11.379 1.00 89.62 287 ALA A C 1
ATOM 2284 O O . ALA A 1 287 ? 20.288 4.286 -10.363 1.00 89.62 287 ALA A O 1
ATOM 2285 N N . LYS A 1 288 ? 20.215 4.120 -12.616 1.00 88.44 288 LYS A N 1
ATOM 2286 C CA . LYS A 1 288 ? 20.801 5.438 -12.908 1.00 88.44 288 LYS A CA 1
ATOM 2287 C C . LYS A 1 288 ? 19.754 6.544 -12.990 1.00 88.44 288 LYS A C 1
ATOM 2289 O O . LYS A 1 288 ? 19.921 7.592 -12.377 1.00 88.44 288 LYS A O 1
ATOM 2294 N N . ARG A 1 289 ? 18.669 6.340 -13.746 1.00 85.88 289 ARG A N 1
ATOM 2295 C CA . ARG A 1 289 ? 17.667 7.394 -14.005 1.00 85.88 289 ARG A CA 1
ATOM 2296 C C . ARG A 1 289 ? 16.665 7.537 -12.863 1.00 85.88 289 ARG A C 1
ATOM 2298 O O . ARG A 1 289 ? 16.285 8.668 -12.563 1.00 85.88 289 ARG A O 1
ATOM 2305 N N . CYS A 1 290 ? 16.270 6.434 -12.224 1.00 85.25 290 CYS A N 1
ATOM 2306 C CA . CYS A 1 290 ? 15.419 6.461 -11.025 1.00 85.25 290 CYS A CA 1
ATOM 2307 C C . CYS A 1 290 ? 16.230 6.564 -9.720 1.00 85.25 290 CYS A C 1
ATOM 2309 O O . CYS A 1 290 ? 15.661 6.828 -8.665 1.00 85.25 290 CYS A O 1
ATOM 2311 N N . GLY A 1 291 ? 17.558 6.411 -9.785 1.00 85.25 291 GLY A N 1
ATOM 2312 C CA . GLY A 1 291 ? 18.449 6.560 -8.634 1.00 85.25 291 GLY A CA 1
ATOM 2313 C C . GLY A 1 291 ? 18.332 5.428 -7.613 1.00 85.25 291 GLY A C 1
ATOM 2314 O O . GLY A 1 291 ? 18.581 5.650 -6.429 1.00 85.25 291 GLY A O 1
ATOM 2315 N N . LEU A 1 292 ? 17.928 4.228 -8.044 1.00 88.75 292 LEU A N 1
ATOM 2316 C CA . LEU A 1 292 ? 17.793 3.073 -7.152 1.00 88.75 292 LEU A CA 1
ATOM 2317 C C . LEU A 1 292 ? 19.143 2.402 -6.847 1.00 88.75 292 LEU A C 1
ATOM 2319 O O . LEU A 1 292 ? 19.268 1.689 -5.845 1.00 88.75 292 LEU A O 1
ATOM 2323 N N . GLY A 1 293 ? 20.165 2.665 -7.671 1.00 90.19 293 GLY A N 1
ATOM 2324 C CA . GLY A 1 293 ? 21.493 2.070 -7.542 1.00 90.19 293 GLY A CA 1
ATOM 2325 C C . GLY A 1 293 ? 21.439 0.544 -7.615 1.00 90.19 293 GLY A C 1
ATOM 2326 O O . GLY A 1 293 ? 20.682 -0.017 -8.404 1.00 90.19 293 GLY A O 1
ATOM 2327 N N . TYR A 1 294 ? 22.198 -0.129 -6.749 1.00 89.62 294 TYR A N 1
ATOM 2328 C CA . TYR A 1 294 ? 22.292 -1.595 -6.712 1.00 89.62 294 TYR A CA 1
ATOM 2329 C C . TYR A 1 294 ? 20.963 -2.309 -6.394 1.00 89.62 294 TYR A C 1
ATOM 2331 O O . TYR A 1 294 ? 20.839 -3.511 -6.610 1.00 89.62 294 TYR A O 1
ATOM 2339 N N . ARG A 1 295 ? 19.958 -1.593 -5.868 1.00 92.88 295 ARG A N 1
ATOM 2340 C CA . ARG A 1 295 ? 18.631 -2.156 -5.562 1.00 92.88 295 ARG A CA 1
ATOM 2341 C C . ARG A 1 295 ? 17.782 -2.372 -6.814 1.00 92.88 295 ARG A C 1
ATOM 2343 O O . ARG A 1 295 ? 16.823 -3.134 -6.756 1.00 92.88 295 ARG A O 1
ATOM 2350 N N . ALA A 1 296 ? 18.136 -1.729 -7.929 1.00 92.81 296 ALA A N 1
ATOM 2351 C CA . ALA A 1 296 ? 17.408 -1.825 -9.190 1.00 92.81 296 ALA A CA 1
ATOM 2352 C C . ALA A 1 296 ? 17.241 -3.274 -9.663 1.00 92.81 296 ALA A C 1
ATOM 2354 O O . ALA A 1 296 ? 16.113 -3.695 -9.899 1.00 92.81 296 ALA A O 1
ATOM 2355 N N . GLY A 1 297 ? 18.334 -4.044 -9.726 1.00 95.12 297 GLY A N 1
ATOM 2356 C CA . GLY A 1 297 ? 18.289 -5.441 -10.159 1.00 95.12 297 GLY A CA 1
ATOM 2357 C C . GLY A 1 297 ? 17.416 -6.322 -9.263 1.00 95.12 297 GLY A C 1
ATOM 2358 O O . GLY A 1 297 ? 16.674 -7.157 -9.764 1.00 95.12 297 GLY A O 1
ATOM 2359 N N . ARG A 1 298 ? 17.424 -6.090 -7.943 1.00 95.69 298 ARG A N 1
ATOM 2360 C CA . ARG A 1 298 ? 16.586 -6.836 -6.983 1.00 95.69 298 ARG A CA 1
ATOM 2361 C C . ARG A 1 298 ? 15.098 -6.571 -7.203 1.00 95.69 298 ARG A C 1
ATOM 2363 O O . ARG A 1 298 ? 14.307 -7.502 -7.271 1.00 95.69 298 ARG A O 1
ATOM 2370 N N . ILE A 1 299 ? 14.730 -5.299 -7.363 1.00 95.75 299 ILE A N 1
ATOM 2371 C CA . ILE A 1 299 ? 13.342 -4.888 -7.625 1.00 95.75 299 ILE A CA 1
ATOM 2372 C C . ILE A 1 299 ? 12.866 -5.423 -8.980 1.00 95.75 299 ILE A C 1
ATOM 2374 O O . ILE A 1 299 ? 11.740 -5.905 -9.078 1.00 95.75 299 ILE A O 1
ATOM 2378 N N . LEU A 1 300 ? 13.723 -5.378 -10.005 1.00 95.81 300 LEU A N 1
ATOM 2379 C CA . LEU A 1 300 ? 13.401 -5.897 -11.333 1.00 95.81 300 LEU A CA 1
ATOM 2380 C C . LEU A 1 300 ? 13.172 -7.415 -11.306 1.00 95.81 300 LEU A C 1
ATOM 2382 O O . LEU A 1 300 ? 12.152 -7.877 -11.808 1.00 95.81 300 LEU A O 1
ATOM 2386 N N . LYS A 1 301 ? 14.060 -8.176 -10.654 1.00 96.75 301 LYS A N 1
ATOM 2387 C CA . LYS A 1 301 ? 13.904 -9.630 -10.485 1.00 96.75 301 LYS A CA 1
ATOM 2388 C C . LYS A 1 301 ? 12.656 -9.997 -9.687 1.00 96.75 301 LYS A C 1
ATOM 2390 O O . LYS A 1 301 ? 11.971 -10.941 -10.059 1.00 96.75 301 LYS A O 1
ATOM 2395 N N . LEU A 1 302 ? 12.343 -9.258 -8.618 1.00 97.31 302 LEU A N 1
ATOM 2396 C CA . LEU A 1 302 ? 11.107 -9.454 -7.853 1.00 97.31 302 LEU A CA 1
ATOM 2397 C C . LEU A 1 302 ? 9.878 -9.274 -8.753 1.00 97.31 302 LEU A C 1
ATOM 2399 O O . LEU A 1 302 ? 8.999 -10.129 -8.777 1.00 97.31 302 LEU A O 1
ATOM 2403 N N . ALA A 1 303 ? 9.836 -8.179 -9.515 1.00 95.62 303 ALA A N 1
ATOM 2404 C CA . ALA A 1 303 ? 8.740 -7.892 -10.432 1.00 95.62 303 ALA A CA 1
ATOM 2405 C C . ALA A 1 303 ? 8.585 -8.984 -11.506 1.00 95.62 303 ALA A C 1
ATOM 2407 O O . ALA A 1 303 ? 7.472 -9.437 -11.758 1.00 95.62 303 ALA A O 1
ATOM 2408 N N . GLN A 1 304 ? 9.694 -9.445 -12.094 1.00 95.62 304 GLN A N 1
ATOM 2409 C CA . GLN A 1 304 ? 9.710 -10.536 -13.075 1.00 95.62 304 GLN A CA 1
ATOM 2410 C C . GLN A 1 304 ? 9.219 -11.854 -12.471 1.00 95.62 304 GLN A C 1
ATOM 2412 O O . GLN A 1 304 ? 8.318 -12.470 -13.028 1.00 95.62 304 GLN A O 1
ATOM 2417 N N . ALA A 1 305 ? 9.718 -12.238 -11.294 1.00 96.06 305 ALA A N 1
ATOM 2418 C CA . ALA A 1 305 ? 9.306 -13.467 -10.619 1.00 96.06 305 ALA A CA 1
ATOM 2419 C C . ALA A 1 305 ? 7.806 -13.486 -10.276 1.00 96.06 305 ALA A C 1
ATOM 2421 O O . ALA A 1 305 ? 7.186 -14.545 -10.321 1.00 96.06 305 ALA A O 1
ATOM 2422 N N . ILE A 1 306 ? 7.207 -12.332 -9.963 1.00 94.75 306 ILE A N 1
ATOM 2423 C CA . ILE A 1 306 ? 5.755 -12.214 -9.753 1.00 94.75 306 ILE A CA 1
ATOM 2424 C C . ILE A 1 306 ? 5.004 -12.371 -11.080 1.00 94.75 306 ILE A C 1
ATOM 2426 O O . ILE A 1 306 ? 4.087 -13.182 -11.173 1.00 94.75 306 ILE A O 1
ATOM 2430 N N . VAL A 1 307 ? 5.421 -11.650 -12.127 1.00 93.00 307 VAL A N 1
ATOM 2431 C CA . VAL A 1 307 ? 4.776 -11.695 -13.454 1.00 93.00 307 VAL A CA 1
ATOM 2432 C C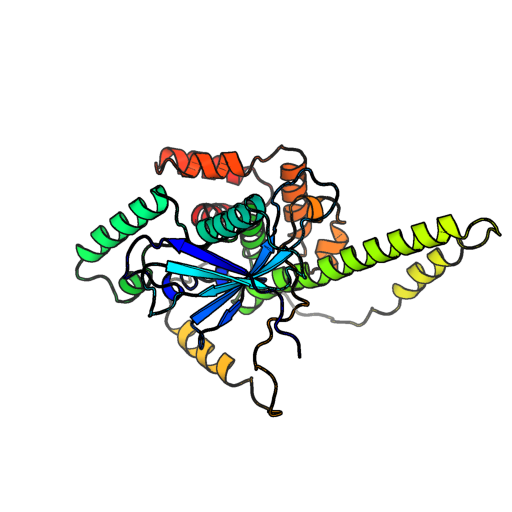 . VAL A 1 307 ? 4.862 -13.086 -14.092 1.00 93.00 307 VAL A C 1
ATOM 2434 O O . VAL A 1 307 ? 3.927 -13.515 -14.764 1.00 93.00 307 VAL A O 1
ATOM 2437 N N . GLU A 1 308 ? 5.964 -13.799 -13.875 1.00 93.62 308 GLU A N 1
ATOM 2438 C CA . GLU A 1 308 ? 6.188 -15.170 -14.349 1.00 93.62 308 GLU A CA 1
ATOM 2439 C C . GLU A 1 308 ? 5.494 -16.229 -13.471 1.00 93.62 308 GLU A C 1
ATOM 2441 O O . GLU A 1 308 ? 5.497 -17.411 -13.813 1.00 93.62 308 GLU A O 1
ATOM 2446 N N . GLY A 1 309 ? 4.885 -15.830 -12.346 1.00 92.12 309 GLY A N 1
ATOM 2447 C CA . GLY A 1 309 ? 4.176 -16.721 -11.422 1.00 92.12 309 GLY A CA 1
ATOM 2448 C C . GLY A 1 309 ? 5.077 -17.510 -10.465 1.00 92.12 309 GLY A C 1
ATOM 2449 O O . GLY A 1 309 ? 4.589 -18.372 -9.736 1.00 92.12 309 GLY A O 1
ATOM 2450 N N . GLY A 1 310 ? 6.380 -17.218 -10.429 1.00 92.25 310 GLY A N 1
ATOM 2451 C CA . GLY A 1 310 ? 7.326 -17.796 -9.470 1.00 92.25 310 GLY A CA 1
ATOM 2452 C C . GLY A 1 310 ? 7.099 -17.330 -8.026 1.00 92.25 310 GLY A C 1
ATOM 2453 O O . GLY A 1 310 ? 7.472 -18.037 -7.092 1.00 92.25 310 GLY A O 1
ATOM 2454 N N . ILE A 1 311 ? 6.462 -16.169 -7.833 1.00 94.19 311 ILE A N 1
ATOM 2455 C CA . ILE A 1 311 ? 6.017 -15.657 -6.529 1.00 94.19 311 ILE A CA 1
ATOM 2456 C C . ILE A 1 311 ? 4.531 -15.303 -6.619 1.00 94.19 311 ILE A C 1
ATOM 2458 O O . ILE A 1 311 ? 4.145 -14.411 -7.370 1.00 94.19 311 ILE A O 1
ATOM 2462 N N . GLN A 1 312 ? 3.699 -15.970 -5.818 1.00 92.00 312 GLN A N 1
ATOM 2463 C CA . GLN A 1 312 ? 2.253 -15.735 -5.773 1.00 92.00 312 GLN A CA 1
ATOM 2464 C C . GLN A 1 312 ? 1.888 -14.917 -4.529 1.00 92.00 312 GLN A C 1
ATOM 2466 O O . GLN A 1 312 ? 1.798 -15.456 -3.429 1.00 92.00 312 GLN A O 1
ATOM 2471 N N . LEU A 1 313 ? 1.677 -13.607 -4.702 1.00 92.88 313 LEU A N 1
ATOM 2472 C CA . LEU A 1 313 ? 1.446 -12.668 -3.592 1.00 92.88 313 LEU A CA 1
ATOM 2473 C C . LEU A 1 313 ? 0.213 -13.023 -2.750 1.00 92.88 313 LEU A C 1
ATOM 2475 O O . LEU A 1 313 ? 0.296 -13.005 -1.526 1.00 92.88 313 LEU A O 1
ATOM 2479 N N . ASN A 1 314 ? -0.889 -13.415 -3.395 1.00 88.88 314 ASN A N 1
ATOM 2480 C CA . ASN A 1 314 ? -2.120 -13.789 -2.692 1.00 88.88 314 ASN A CA 1
ATOM 2481 C C . ASN A 1 314 ? -1.902 -14.993 -1.766 1.00 88.88 314 ASN A C 1
ATOM 2483 O O . ASN A 1 314 ? -2.387 -14.991 -0.643 1.00 88.88 314 ASN A O 1
ATOM 2487 N N . GLN A 1 315 ? -1.109 -15.984 -2.196 1.00 88.62 315 GLN A N 1
ATOM 2488 C CA . GLN A 1 315 ? -0.795 -17.151 -1.364 1.00 88.62 315 GLN A CA 1
ATOM 2489 C C . GLN A 1 315 ? 0.040 -16.766 -0.141 1.00 88.62 315 GLN A C 1
ATOM 2491 O O . GLN A 1 315 ? -0.169 -17.309 0.939 1.00 88.62 315 GLN A O 1
ATOM 2496 N N . LEU A 1 316 ? 0.970 -15.816 -0.294 1.00 90.00 316 LEU A N 1
ATOM 2497 C CA . LEU A 1 316 ? 1.752 -15.310 0.833 1.00 90.00 316 LEU A CA 1
ATOM 2498 C C . LEU A 1 316 ? 0.847 -14.618 1.862 1.00 90.00 316 LEU A C 1
ATOM 2500 O O . LEU A 1 316 ? 0.969 -14.893 3.053 1.00 90.00 316 LEU A O 1
ATOM 2504 N N . GLU A 1 317 ? -0.077 -13.757 1.422 1.00 87.81 317 GLU A N 1
ATOM 2505 C CA . GLU A 1 317 ? -1.020 -13.082 2.329 1.00 87.81 317 GLU A CA 1
ATOM 2506 C C . GLU A 1 317 ? -2.028 -14.056 2.964 1.00 87.81 317 GLU A C 1
ATOM 2508 O O . GLU A 1 317 ? -2.358 -13.912 4.139 1.00 87.81 317 GLU A O 1
ATOM 2513 N N . GLU A 1 318 ? -2.476 -15.084 2.238 1.00 83.81 318 GLU A N 1
ATOM 2514 C CA . GLU A 1 318 ? -3.390 -16.106 2.765 1.00 83.81 318 GLU A CA 1
ATOM 2515 C C . GLU A 1 318 ? -2.773 -16.915 3.912 1.00 83.81 318 GLU A C 1
ATOM 2517 O O . GLU A 1 318 ? -3.440 -17.139 4.922 1.00 83.81 318 GLU A O 1
ATOM 2522 N N . VAL A 1 319 ? -1.495 -17.296 3.805 1.00 80.62 319 VAL A N 1
ATOM 2523 C CA . VAL A 1 319 ? -0.780 -18.015 4.877 1.00 80.62 319 VAL A CA 1
ATOM 2524 C C . VAL A 1 319 ? -0.680 -17.169 6.155 1.00 80.62 319 VAL A C 1
ATOM 2526 O O . VAL A 1 319 ? -0.686 -17.721 7.254 1.00 80.62 319 VAL A O 1
ATOM 2529 N N . CYS A 1 320 ? -0.643 -15.839 6.032 1.00 74.12 320 CYS A N 1
ATOM 2530 C CA . CYS A 1 320 ? -0.627 -14.912 7.169 1.00 74.12 320 CYS A CA 1
ATOM 2531 C C . CYS A 1 320 ? -1.958 -14.834 7.932 1.00 74.12 320 CYS A C 1
ATOM 2533 O O . CYS A 1 320 ? -1.963 -14.439 9.097 1.00 74.12 320 CYS A O 1
ATOM 2535 N N . ASN A 1 321 ? -3.086 -15.202 7.317 1.00 70.50 321 ASN A N 1
ATOM 2536 C CA . ASN A 1 321 ? -4.393 -15.110 7.979 1.00 70.50 321 ASN A CA 1
ATOM 2537 C C . ASN A 1 321 ? -4.531 -16.094 9.153 1.00 70.50 321 ASN A C 1
ATOM 2539 O O . ASN A 1 321 ? -5.301 -15.844 10.085 1.00 70.50 321 ASN A O 1
ATOM 2543 N N . GLU A 1 322 ? -3.773 -17.191 9.131 1.00 66.44 322 GLU A N 1
ATOM 2544 C CA . GLU A 1 322 ? -3.610 -18.108 10.255 1.00 66.44 322 GLU A CA 1
ATOM 2545 C C . GLU A 1 322 ? -2.498 -17.568 11.169 1.00 66.44 322 GLU A C 1
ATOM 2547 O O . GLU A 1 322 ? -1.320 -17.865 10.977 1.00 66.44 322 GLU A O 1
ATOM 2552 N N . ALA A 1 323 ? -2.858 -16.729 12.147 1.00 65.50 323 ALA A N 1
ATOM 2553 C CA . ALA A 1 323 ? -1.921 -16.098 13.082 1.00 65.50 323 ALA A CA 1
ATOM 2554 C C . ALA A 1 323 ? -1.282 -17.121 14.052 1.00 65.50 323 ALA A C 1
ATOM 2556 O O . ALA A 1 323 ? -1.638 -17.201 15.227 1.00 65.50 323 ALA A O 1
ATOM 2557 N N . SER A 1 324 ? -0.335 -17.924 13.560 1.00 72.94 324 SER A N 1
ATOM 2558 C CA . SER A 1 324 ? 0.437 -18.897 14.334 1.00 72.94 324 SER A CA 1
ATOM 2559 C C . SER A 1 324 ? 1.940 -18.652 14.186 1.00 72.94 324 SER A C 1
ATOM 2561 O O . SER A 1 324 ? 2.427 -18.237 13.141 1.00 72.94 324 SER A O 1
ATOM 2563 N N . PHE A 1 325 ? 2.732 -18.968 15.212 1.00 71.50 325 PHE A N 1
ATOM 2564 C CA . PHE A 1 325 ? 4.198 -18.880 15.103 1.00 71.50 325 PHE A CA 1
ATOM 2565 C C . PHE A 1 325 ? 4.753 -19.737 13.953 1.00 71.50 325 PHE A C 1
ATOM 2567 O O . PHE A 1 325 ? 5.668 -19.331 13.243 1.00 71.50 325 PHE A O 1
ATOM 2574 N N . THR A 1 326 ? 4.136 -20.895 13.710 1.00 78.44 326 THR A N 1
ATOM 2575 C CA . THR A 1 326 ? 4.528 -21.803 12.630 1.00 78.44 326 THR A CA 1
ATOM 2576 C C . THR A 1 326 ? 4.249 -21.248 11.234 1.00 78.44 326 THR A C 1
ATOM 2578 O O . THR A 1 326 ? 4.937 -21.652 10.297 1.00 78.44 326 THR A O 1
ATOM 2581 N N . SER A 1 327 ? 3.263 -20.360 11.058 1.00 80.31 327 SER A N 1
ATOM 2582 C CA . SER A 1 327 ? 3.018 -19.698 9.772 1.00 80.31 327 SER A CA 1
ATOM 2583 C C . SER A 1 327 ? 4.050 -18.598 9.522 1.00 80.31 327 SER A C 1
ATOM 2585 O O . SER A 1 327 ? 4.626 -18.559 8.434 1.00 80.31 327 SER A O 1
ATOM 2587 N N . TYR A 1 328 ? 4.389 -17.795 10.538 1.00 83.50 328 TYR A N 1
ATOM 2588 C CA . TYR A 1 328 ? 5.425 -16.763 10.430 1.00 83.50 328 TYR A CA 1
ATOM 2589 C C . TYR A 1 328 ? 6.812 -17.330 10.125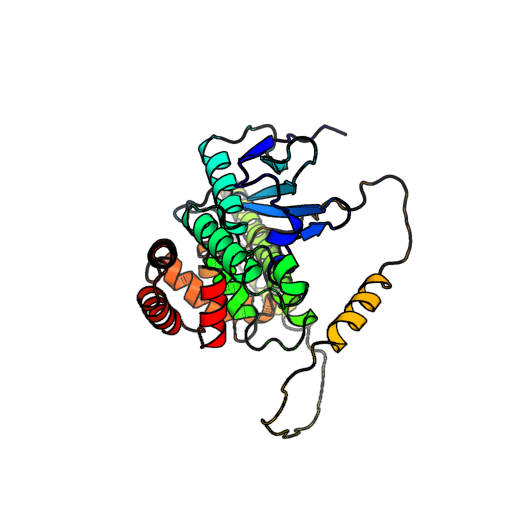 1.00 83.50 328 TYR A C 1
ATOM 2591 O O . TYR A 1 328 ? 7.493 -16.791 9.258 1.00 83.50 328 TYR A O 1
ATOM 2599 N N . ASP A 1 329 ? 7.220 -18.433 10.761 1.00 85.81 329 ASP A N 1
ATOM 2600 C CA . ASP A 1 329 ? 8.520 -19.062 10.482 1.00 85.81 329 ASP A CA 1
ATOM 2601 C C . ASP A 1 329 ? 8.608 -19.561 9.033 1.00 85.81 329 ASP A C 1
ATOM 2603 O O . ASP A 1 329 ? 9.600 -19.326 8.337 1.00 85.81 329 ASP A O 1
ATOM 2607 N N . LYS A 1 330 ? 7.536 -20.196 8.540 1.00 87.44 330 LYS A N 1
ATOM 2608 C CA . LYS A 1 330 ? 7.442 -20.645 7.142 1.00 87.44 330 LYS A CA 1
ATOM 2609 C C . LYS A 1 330 ? 7.492 -19.472 6.170 1.00 87.44 330 LYS A C 1
ATOM 2611 O O . LYS A 1 330 ? 8.178 -19.552 5.153 1.00 87.44 330 LYS A O 1
ATOM 2616 N N . LEU A 1 331 ? 6.783 -18.387 6.474 1.00 89.69 331 LEU A N 1
ATOM 2617 C CA . LEU A 1 331 ? 6.790 -17.178 5.656 1.00 89.69 331 LEU A CA 1
ATOM 2618 C C . LEU A 1 331 ? 8.155 -16.500 5.667 1.00 89.69 331 LEU A C 1
ATOM 2620 O O . LEU A 1 331 ? 8.652 -16.138 4.608 1.00 89.69 331 LEU A O 1
ATOM 2624 N N . ALA A 1 332 ? 8.803 -16.382 6.824 1.00 90.31 332 ALA A N 1
ATOM 2625 C CA . ALA A 1 332 ? 10.157 -15.854 6.931 1.00 90.31 332 ALA A CA 1
ATOM 2626 C C . ALA A 1 332 ? 11.140 -16.680 6.085 1.00 90.31 332 ALA A C 1
ATOM 2628 O O . ALA A 1 332 ? 11.954 -16.107 5.356 1.00 90.31 332 ALA A O 1
ATOM 2629 N N . GLU A 1 333 ? 11.023 -18.012 6.112 1.00 91.38 333 GLU A N 1
ATOM 2630 C CA . GLU A 1 333 ? 11.821 -18.907 5.273 1.00 91.38 333 GLU A CA 1
ATOM 2631 C C . GLU A 1 333 ? 11.541 -18.683 3.778 1.00 91.38 333 GLU A C 1
ATOM 2633 O O . GLU A 1 333 ? 12.479 -18.575 2.986 1.00 91.38 333 GLU A O 1
ATOM 2638 N N . GLN A 1 334 ? 10.273 -18.570 3.374 1.00 92.50 334 GLN A N 1
ATOM 2639 C CA . GLN A 1 334 ? 9.895 -18.298 1.984 1.00 92.50 334 GLN A CA 1
ATOM 2640 C C . GLN A 1 334 ? 10.403 -16.932 1.507 1.00 92.50 334 GLN A C 1
ATOM 2642 O O . GLN A 1 334 ? 11.033 -16.850 0.453 1.00 92.50 334 GLN A O 1
ATOM 2647 N N . LEU A 1 335 ? 10.195 -15.879 2.298 1.00 94.50 335 LEU A N 1
ATOM 2648 C CA . LEU A 1 335 ? 10.651 -14.523 2.003 1.00 94.50 335 LEU A CA 1
ATOM 2649 C C . LEU A 1 335 ? 12.178 -14.460 1.896 1.00 94.50 335 LEU A C 1
ATOM 2651 O O . LEU A 1 335 ? 12.690 -13.813 0.989 1.00 94.50 335 LEU A O 1
ATOM 2655 N N . SER A 1 336 ? 12.910 -15.186 2.748 1.00 94.69 336 SER A N 1
ATOM 2656 C CA . SER A 1 336 ? 14.383 -15.207 2.732 1.00 94.69 336 SER A CA 1
ATOM 2657 C C . SER A 1 336 ? 14.993 -15.758 1.436 1.00 94.69 336 SER A C 1
ATOM 2659 O O . SER A 1 336 ? 16.158 -15.496 1.138 1.00 94.69 336 SER A O 1
ATOM 2661 N N . LYS A 1 337 ? 14.215 -16.513 0.648 1.00 94.81 337 LYS A N 1
ATOM 2662 C CA . LYS A 1 337 ? 14.645 -17.076 -0.643 1.00 94.81 337 LYS A CA 1
ATOM 2663 C C . LYS A 1 337 ? 14.568 -16.056 -1.783 1.00 94.81 337 LYS A C 1
ATOM 2665 O O . LYS A 1 337 ? 15.083 -16.323 -2.867 1.00 94.81 337 LYS A O 1
ATOM 2670 N N . ILE A 1 338 ? 13.932 -14.906 -1.561 1.00 94.69 338 ILE A N 1
ATOM 2671 C CA . ILE A 1 338 ? 13.776 -13.855 -2.567 1.00 94.69 338 ILE A CA 1
ATOM 2672 C C . ILE A 1 338 ? 15.061 -13.014 -2.635 1.00 94.69 338 ILE A C 1
ATOM 2674 O O . ILE A 1 338 ? 15.583 -12.551 -1.620 1.00 94.69 338 ILE A O 1
ATOM 2678 N N . ASP A 1 339 ? 15.580 -12.770 -3.844 1.00 92.44 339 ASP A N 1
ATOM 2679 C CA . ASP A 1 339 ? 16.775 -11.934 -4.021 1.00 92.44 339 ASP A CA 1
ATOM 2680 C C . ASP A 1 339 ? 16.538 -10.514 -3.478 1.00 92.44 339 ASP A C 1
ATOM 2682 O O . ASP A 1 339 ? 15.608 -9.810 -3.873 1.00 92.44 339 ASP A O 1
ATOM 2686 N N . GLY A 1 340 ? 17.401 -10.082 -2.559 1.00 88.81 340 GLY A N 1
ATOM 2687 C CA . GLY A 1 340 ? 17.271 -8.809 -1.853 1.00 88.81 340 GLY A CA 1
ATOM 2688 C C . GLY A 1 340 ? 16.554 -8.868 -0.505 1.00 88.81 340 GLY A C 1
ATOM 2689 O O . GLY A 1 340 ? 16.525 -7.841 0.174 1.00 88.81 340 GLY A O 1
ATOM 2690 N N . PHE A 1 341 ? 16.045 -10.029 -0.088 1.00 94.62 341 PHE A N 1
ATOM 2691 C CA . PHE A 1 341 ? 15.364 -10.207 1.193 1.00 94.62 341 PHE A CA 1
ATOM 2692 C C . PHE A 1 341 ? 16.325 -10.750 2.253 1.00 94.62 341 PHE A C 1
ATOM 2694 O O . PHE A 1 341 ? 16.402 -11.943 2.532 1.00 94.62 341 PHE A O 1
ATOM 2701 N N . GLY A 1 342 ? 17.088 -9.836 2.854 1.00 92.19 342 GLY A N 1
ATOM 2702 C CA . GLY A 1 342 ? 17.815 -10.124 4.091 1.00 92.19 342 GLY A CA 1
ATOM 2703 C C . GLY A 1 342 ? 16.896 -10.071 5.322 1.00 92.19 342 GLY A C 1
ATOM 2704 O O . GLY A 1 342 ? 15.749 -9.633 5.204 1.00 92.19 342 GLY A O 1
ATOM 2705 N N . PRO A 1 343 ? 17.406 -10.408 6.524 1.00 92.31 343 PRO A N 1
ATOM 2706 C CA . PRO A 1 343 ? 16.616 -10.423 7.760 1.00 92.31 343 PRO A CA 1
ATOM 2707 C C . PRO A 1 343 ? 15.819 -9.133 8.012 1.00 92.31 343 PRO A C 1
ATOM 2709 O O . PRO A 1 343 ? 14.651 -9.189 8.383 1.00 92.31 343 PRO A O 1
ATOM 2712 N N . PHE A 1 344 ? 16.421 -7.970 7.730 1.00 91.25 344 PHE A N 1
ATOM 2713 C CA . PHE A 1 344 ? 15.755 -6.669 7.840 1.00 91.25 344 PHE A CA 1
ATOM 2714 C C . PHE A 1 344 ? 14.533 -6.552 6.919 1.00 91.25 344 PHE A C 1
ATOM 2716 O O . PHE A 1 344 ? 13.453 -6.163 7.359 1.00 91.25 344 PHE A O 1
ATOM 2723 N N . THR A 1 345 ? 14.694 -6.878 5.636 1.00 92.38 345 THR A N 1
ATOM 2724 C CA . THR A 1 345 ? 13.616 -6.767 4.648 1.00 92.38 345 THR A CA 1
ATOM 2725 C C . THR A 1 345 ? 12.511 -7.772 4.947 1.00 92.38 345 THR A C 1
ATOM 2727 O O . THR A 1 345 ? 11.349 -7.381 4.933 1.00 92.38 345 THR A O 1
ATOM 2730 N N . CYS A 1 346 ? 12.854 -9.017 5.300 1.00 94.19 346 CYS A N 1
ATOM 2731 C CA . CYS A 1 346 ? 11.869 -10.024 5.701 1.00 94.19 346 CYS A CA 1
ATOM 2732 C C . CYS A 1 346 ? 11.020 -9.547 6.883 1.00 94.19 346 CYS A C 1
ATOM 2734 O O . CYS A 1 346 ? 9.798 -9.576 6.796 1.00 94.19 346 CYS A O 1
ATOM 2736 N N . ALA A 1 347 ? 11.651 -9.053 7.954 1.00 91.88 347 ALA A N 1
ATOM 2737 C CA . ALA A 1 347 ? 10.934 -8.587 9.139 1.00 91.88 347 ALA A CA 1
ATOM 2738 C C . ALA A 1 347 ? 9.968 -7.433 8.823 1.00 91.88 347 ALA A C 1
ATOM 2740 O O . ALA A 1 347 ? 8.821 -7.454 9.255 1.00 91.88 347 ALA A O 1
ATOM 2741 N N . ASN A 1 348 ? 10.398 -6.450 8.024 1.00 91.69 348 ASN A N 1
ATOM 2742 C CA . ASN A 1 348 ? 9.538 -5.317 7.661 1.00 91.69 348 ASN A CA 1
ATOM 2743 C C . ASN A 1 348 ? 8.391 -5.720 6.722 1.00 91.69 348 ASN A C 1
ATOM 2745 O O . ASN A 1 348 ? 7.292 -5.183 6.841 1.00 91.69 348 ASN A O 1
ATOM 2749 N N . VAL A 1 349 ? 8.613 -6.682 5.820 1.00 93.69 349 VAL A N 1
ATOM 2750 C CA . VAL A 1 349 ? 7.537 -7.222 4.975 1.00 93.69 349 VAL A CA 1
ATOM 2751 C C . VAL A 1 349 ? 6.519 -7.979 5.821 1.00 93.69 349 VAL A C 1
ATOM 2753 O O . VAL A 1 349 ? 5.329 -7.748 5.646 1.00 93.69 349 VAL A O 1
ATOM 2756 N N . LEU A 1 350 ? 6.962 -8.791 6.785 1.00 92.00 350 LEU A N 1
ATOM 2757 C CA . LEU A 1 350 ? 6.066 -9.487 7.716 1.00 92.00 350 LEU A CA 1
ATOM 2758 C C . LEU A 1 350 ? 5.215 -8.523 8.551 1.00 92.00 350 LEU A C 1
ATOM 2760 O O . LEU A 1 350 ? 4.053 -8.805 8.788 1.00 92.00 350 LEU A O 1
ATOM 2764 N N . VAL A 1 351 ? 5.747 -7.359 8.937 1.00 89.19 351 VAL A N 1
ATOM 2765 C CA . VAL A 1 351 ? 4.966 -6.304 9.615 1.00 89.19 351 VAL A CA 1
ATOM 2766 C C . VAL A 1 351 ? 3.866 -5.716 8.712 1.00 89.19 351 VAL A C 1
ATOM 2768 O O . VAL A 1 351 ? 2.858 -5.207 9.209 1.00 89.19 351 VAL A O 1
ATOM 2771 N N . CYS A 1 352 ? 4.036 -5.775 7.388 1.00 89.38 352 CYS A N 1
ATOM 2772 C CA . CYS A 1 352 ? 3.057 -5.292 6.407 1.00 89.38 352 CYS A CA 1
ATOM 2773 C C . CYS A 1 352 ? 2.032 -6.359 5.983 1.00 89.38 352 CYS A C 1
ATOM 2775 O O . CYS A 1 352 ? 1.013 -6.014 5.377 1.00 89.38 352 CYS A O 1
ATOM 2777 N N . MET A 1 353 ? 2.286 -7.634 6.280 1.00 87.75 353 MET A N 1
ATOM 2778 C CA . MET A 1 353 ? 1.349 -8.742 6.065 1.00 87.75 353 MET A CA 1
ATOM 2779 C C . MET A 1 353 ? 0.418 -8.852 7.270 1.00 87.75 353 MET A C 1
ATOM 2781 O O . MET A 1 353 ? -0.813 -8.888 7.054 1.00 87.75 353 MET A O 1
#

Organism: NCBI:txid43782

Solvent-accessible surface area (backbone atoms only — not comparable to full-atom values): 21073 Å² total; per-residue (Å²): 131,81,85,70,51,69,48,80,46,77,43,84,46,97,46,67,82,67,53,66,64,33,30,46,68,45,52,76,70,49,67,31,57,60,40,42,74,39,80,88,78,59,31,40,34,34,52,45,50,43,50,84,67,82,84,53,96,59,83,61,58,66,34,45,36,40,37,36,65,52,83,92,43,50,48,38,37,38,39,39,38,37,82,54,50,100,50,82,78,50,69,69,33,50,50,44,43,50,50,28,50,35,51,18,59,47,66,47,75,62,44,53,50,52,24,52,52,46,51,50,53,61,64,69,49,83,80,73,54,74,67,65,76,56,35,69,60,40,65,43,37,50,70,42,70,65,58,38,45,51,50,30,53,58,47,56,94,48,79,62,77,79,52,55,37,50,44,48,46,36,36,38,54,49,48,50,53,52,51,55,49,52,52,49,54,50,53,51,48,52,55,44,63,76,58,63,86,67,85,93,86,65,75,78,60,57,64,56,58,64,62,67,64,71,72,82,75,85,79,87,86,82,88,84,82,92,78,91,79,79,96,74,88,85,80,87,79,82,74,65,66,66,63,59,59,59,60,71,66,68,79,77,77,87,82,90,71,93,89,63,81,92,71,73,73,63,86,82,65,47,50,80,78,52,44,67,69,46,43,77,54,58,49,66,49,37,17,64,73,24,58,46,43,85,52,19,56,34,54,36,51,52,18,37,34,39,69,73,60,79,44,58,66,67,61,58,52,57,50,56,69,53,88,44,74,72,39,52,54,53,48,49,55,57,44,50,71,41,73,75,30,47,75,69,30,35,54,53,36,58,68,56,99

InterPro domains:
  IPR011257 DNA glycosylase [SSF48150] (269-350)
  IPR052054 Oxidative DNA damage repair enzyme [PTHR10242] (64-353)

Secondary structure (DSSP, 8-state):
------EEEEEE-S-TT--HHHHHTTSGGGGSTT-EEETTTTEEEEEEES---TT-SSPPPEEEEEEE--SSSTTEEEEEEE--TTSPPPHHHHHHHHHHHHHHTT-SHHHHHHHHHHHHHHHHSTT--HHHHHHTT-----SSHHHHHHHHHHHTT--STHHHHHHHHHHHHHHHHHHHHHHHHHHHHHHHHHHTTS----HHHHHHHHHTTSSTT---------------------SSHHHHHHHTTTT--S---TTS-TT---TT-PPPPPHHHHHTS-HHIIIIIS--TTHHHHHHHHHHHHHTTSS-HHHHHHHHTS--HHHHHHHHHHHHTSTT--HHHHHHHHHH-

Nearest PDB structures (foldseek):
  3ogd-assembly1_A  TM=6.934E-01  e=9.922E-06  Escherichia coli K-12
  1ifv-assembly1_B  TM=4.571E-01  e=3.858E-01  Lupinus luteus
  6mka-assembly1_A  TM=3.724E-01  e=2.265E+00  Enterococcus faecium
  8f3z-assembly1_A  TM=4.043E-01  e=3.261E+00  Enterococcus faecium
  6c84-assembly1_A  TM=2.645E-01  e=7.590E-01  Enterococcus faecium

Mean predicted aligned error: 14.05 Å

Radius of gyration: 23.5 Å; Cα contacts (8 Å, |Δi|>4): 386; chains: 1; bounding box: 61×57×83 Å